Protein AF-X6PFW3-F1 (afdb_monomer_lite)

Organism: Reticulomyxa filosa (NCBI:txid46433)

pLDDT: mean 76.81, std 24.45, range [24.55, 98.56]

Structure (mmCIF, N/CA/C/O backbone):
data_AF-X6PFW3-F1
#
_entry.id   AF-X6PFW3-F1
#
loop_
_atom_site.group_PDB
_atom_site.id
_atom_site.type_symbol
_atom_site.label_atom_id
_atom_site.label_alt_id
_atom_site.label_comp_id
_atom_site.label_asym_id
_atom_site.label_entity_id
_atom_site.label_seq_id
_atom_site.pdbx_PDB_ins_code
_atom_site.Cartn_x
_atom_site.Cartn_y
_atom_site.Cartn_z
_atom_site.occupancy
_atom_site.B_iso_or_equiv
_atom_site.auth_seq_id
_atom_site.auth_comp_id
_atom_site.auth_asym_id
_atom_site.auth_atom_id
_atom_site.pdbx_PDB_model_num
ATOM 1 N N . MET A 1 1 ? -32.181 -23.306 20.965 1.00 29.55 1 MET A N 1
ATOM 2 C CA . MET A 1 1 ? -32.920 -22.046 20.716 1.00 29.55 1 MET A CA 1
ATOM 3 C C . MET A 1 1 ? -31.978 -20.987 20.150 1.00 29.55 1 MET A C 1
ATOM 5 O O . MET A 1 1 ? -31.064 -20.564 20.846 1.00 29.55 1 MET A O 1
ATOM 9 N N . SER A 1 2 ? -32.152 -20.585 18.888 1.00 28.77 2 SER A N 1
ATOM 10 C CA . SER A 1 2 ? -31.464 -19.424 18.304 1.00 28.77 2 SER A CA 1
ATOM 11 C C . SER A 1 2 ? -32.149 -18.141 18.777 1.00 28.77 2 SER A C 1
ATOM 13 O O . SER A 1 2 ? -33.307 -17.916 18.427 1.00 28.77 2 SER A O 1
ATOM 15 N N . ARG A 1 3 ? -31.469 -17.307 19.570 1.00 29.58 3 ARG A N 1
ATOM 16 C CA . ARG A 1 3 ? -31.978 -15.968 19.906 1.00 29.58 3 ARG A CA 1
ATOM 17 C C . ARG A 1 3 ? -31.742 -15.045 18.707 1.00 29.58 3 ARG A C 1
ATOM 19 O O . ARG A 1 3 ? -30.610 -14.899 18.257 1.00 29.58 3 ARG A O 1
ATOM 26 N N . GLN A 1 4 ? -32.814 -14.473 18.163 1.00 32.62 4 GLN A N 1
ATOM 27 C CA . GLN A 1 4 ? -32.741 -13.431 17.137 1.00 32.62 4 GLN A CA 1
ATOM 28 C C . GLN A 1 4 ? -32.434 -12.094 17.810 1.00 32.62 4 GLN A C 1
ATOM 30 O O . GLN A 1 4 ? -33.118 -11.727 18.761 1.00 32.62 4 GLN A O 1
ATOM 35 N N . VAL A 1 5 ? -31.435 -11.371 17.303 1.00 38.03 5 VAL A N 1
ATOM 36 C CA . VAL A 1 5 ? -31.186 -9.969 17.658 1.00 38.03 5 VAL A CA 1
ATOM 37 C C . VAL A 1 5 ? -31.596 -9.129 16.452 1.00 38.03 5 VAL A C 1
ATOM 39 O O . VAL A 1 5 ? -31.137 -9.380 15.334 1.00 38.03 5 VAL A O 1
ATOM 42 N N . ARG A 1 6 ? -32.509 -8.177 16.654 1.00 38.06 6 ARG A N 1
ATOM 43 C CA . ARG A 1 6 ? -32.861 -7.172 15.647 1.00 38.06 6 ARG A CA 1
ATOM 44 C C . ARG A 1 6 ? -32.022 -5.932 15.929 1.00 38.06 6 ARG A C 1
ATOM 46 O O . ARG A 1 6 ? -31.962 -5.488 17.068 1.00 38.06 6 ARG A O 1
ATOM 53 N N . MET A 1 7 ? -31.359 -5.402 14.907 1.00 46.25 7 MET A N 1
ATOM 54 C CA . MET A 1 7 ? -30.606 -4.153 15.023 1.00 46.25 7 MET A CA 1
ATOM 55 C C . MET A 1 7 ? -31.311 -3.085 14.193 1.00 46.25 7 MET A C 1
ATOM 57 O O . MET A 1 7 ? -31.640 -3.312 13.024 1.00 46.25 7 MET A O 1
ATOM 61 N N . LYS A 1 8 ? -31.563 -1.934 14.817 1.00 43.06 8 LYS A N 1
ATOM 62 C CA . LYS A 1 8 ? -31.997 -0.712 14.141 1.00 43.06 8 LYS A CA 1
ATOM 63 C C . LYS A 1 8 ? -30.774 0.192 14.015 1.00 43.06 8 LYS A C 1
ATOM 65 O O . LYS A 1 8 ? -30.041 0.347 14.991 1.00 43.06 8 LYS A O 1
ATOM 70 N N . VAL A 1 9 ? -30.543 0.697 12.809 1.00 49.00 9 VAL A N 1
ATOM 71 C CA . VAL A 1 9 ? -29.327 1.420 12.434 1.00 49.00 9 VAL A CA 1
ATOM 72 C C . VAL A 1 9 ? -29.726 2.614 11.589 1.00 49.00 9 VAL A C 1
ATOM 74 O O . VAL A 1 9 ? -30.493 2.440 10.644 1.00 49.00 9 VAL A O 1
ATOM 77 N N . ASP A 1 10 ? -29.198 3.790 11.909 1.00 43.38 10 ASP A N 1
ATOM 78 C CA . ASP A 1 10 ? -29.426 4.986 11.095 1.00 43.38 10 ASP A CA 1
ATOM 79 C C . ASP A 1 10 ? -28.429 5.052 9.921 1.00 43.38 10 ASP A C 1
ATOM 81 O O . ASP A 1 10 ? -28.809 5.397 8.799 1.00 43.38 10 ASP A O 1
ATOM 85 N N . TYR A 1 11 ? -27.177 4.615 10.139 1.00 47.25 11 TYR A N 1
ATOM 86 C CA . TYR A 1 11 ? -26.127 4.552 9.113 1.00 47.25 11 TYR A CA 1
ATOM 87 C C . TYR A 1 11 ? -25.341 3.228 9.130 1.00 47.25 11 TYR A C 1
ATOM 89 O O . TYR A 1 11 ? -24.725 2.857 10.134 1.00 47.25 11 TYR A O 1
ATOM 97 N N . LEU A 1 12 ? -25.303 2.530 7.987 1.00 49.31 12 LEU A N 1
ATOM 98 C CA . LEU A 1 12 ? -24.430 1.371 7.772 1.00 49.31 12 LEU A CA 1
ATOM 99 C C . LEU A 1 12 ? -23.236 1.775 6.908 1.00 49.31 12 LEU A C 1
ATOM 101 O O . LEU A 1 12 ? -23.408 2.193 5.762 1.00 49.31 12 LEU A O 1
ATOM 105 N N . ILE A 1 13 ? -22.027 1.603 7.441 1.00 53.09 13 ILE A N 1
ATOM 106 C CA . ILE A 1 13 ? -20.789 1.907 6.726 1.00 53.09 13 ILE A CA 1
ATOM 107 C C . ILE A 1 13 ? -20.058 0.603 6.441 1.00 53.09 13 ILE A C 1
ATOM 109 O O . ILE A 1 13 ? -19.432 -0.004 7.316 1.00 53.09 13 ILE A O 1
ATOM 113 N N . VAL A 1 14 ? -20.135 0.185 5.179 1.00 48.81 14 VAL A N 1
ATOM 114 C CA . VAL A 1 14 ? -19.339 -0.921 4.658 1.00 48.81 14 VAL A CA 1
ATOM 115 C C . VAL A 1 14 ? -18.071 -0.333 4.054 1.00 48.81 14 VAL A C 1
ATOM 117 O O . VAL A 1 14 ? -18.107 0.327 3.021 1.00 48.81 14 VAL A O 1
ATOM 120 N N . MET A 1 15 ? -16.938 -0.566 4.707 1.00 44.25 15 MET A N 1
ATOM 121 C CA . MET A 1 15 ? -15.631 -0.211 4.160 1.00 44.25 15 MET A CA 1
ATOM 122 C C . MET A 1 15 ? -15.097 -1.411 3.384 1.00 44.25 15 MET A C 1
ATOM 124 O O . MET A 1 15 ? -14.295 -2.192 3.897 1.00 44.25 15 MET A O 1
ATOM 128 N N . THR A 1 16 ? -15.584 -1.596 2.159 1.00 36.09 16 THR A N 1
ATOM 129 C CA . THR A 1 16 ? -14.986 -2.553 1.226 1.00 36.09 16 THR A CA 1
ATOM 130 C C . THR A 1 16 ? -13.843 -1.886 0.480 1.00 36.09 16 THR A C 1
ATOM 132 O O . THR A 1 16 ? -13.944 -0.733 0.068 1.00 36.09 16 THR A O 1
ATOM 135 N N . GLN A 1 17 ? -12.760 -2.621 0.262 1.00 35.22 17 GLN A N 1
ATOM 136 C CA . GLN A 1 17 ? -11.861 -2.287 -0.829 1.00 35.22 17 GLN A CA 1
ATOM 137 C C . GLN A 1 17 ? -12.405 -2.982 -2.071 1.00 35.22 17 GLN A C 1
ATOM 139 O O . GLN A 1 17 ? -12.418 -4.209 -2.117 1.00 35.22 17 GLN A O 1
ATOM 144 N N . ASP A 1 18 ? -12.910 -2.204 -3.023 1.00 32.31 18 ASP A N 1
ATOM 145 C CA . ASP A 1 18 ? -13.280 -2.726 -4.336 1.00 32.31 18 ASP A CA 1
ATOM 146 C C . ASP A 1 18 ? -12.008 -3.198 -5.066 1.00 32.31 18 ASP A C 1
ATOM 148 O O . ASP A 1 18 ? -10.947 -2.571 -4.960 1.00 32.31 18 ASP A O 1
ATOM 152 N N . SER A 1 19 ? -12.128 -4.300 -5.805 1.00 35.25 19 SER A N 1
ATOM 153 C CA . SER A 1 19 ? -11.145 -4.854 -6.745 1.00 35.25 19 SER A CA 1
ATOM 154 C C . SER A 1 19 ? -10.526 -3.820 -7.693 1.00 35.25 19 SER A C 1
ATOM 156 O O . SER A 1 19 ? -9.415 -4.031 -8.167 1.00 35.25 19 SER A O 1
ATOM 158 N N . ASN A 1 20 ? -11.196 -2.688 -7.923 1.00 34.41 20 ASN A N 1
ATOM 159 C CA . ASN A 1 20 ? -10.761 -1.657 -8.865 1.00 34.41 20 ASN A CA 1
ATOM 160 C C . ASN A 1 20 ? -9.944 -0.505 -8.244 1.00 34.41 20 ASN A C 1
ATOM 162 O O . ASN A 1 20 ? -9.674 0.471 -8.938 1.00 34.41 20 ASN A O 1
ATOM 166 N N . PHE A 1 21 ? -9.549 -0.589 -6.960 1.00 38.91 21 PHE A N 1
ATOM 167 C CA . PHE A 1 21 ? -8.598 0.324 -6.277 1.00 38.91 21 PHE A CA 1
ATOM 168 C C . PHE A 1 21 ? -8.848 1.840 -6.434 1.00 38.91 21 PHE A C 1
ATOM 170 O O . PHE A 1 21 ? -7.968 2.653 -6.154 1.00 38.91 21 PHE A O 1
ATOM 177 N N . SER A 1 22 ? -10.043 2.250 -6.847 1.00 32.31 22 SER A N 1
ATOM 178 C CA . SER A 1 22 ? -10.234 3.565 -7.451 1.00 32.31 22 SER A CA 1
ATOM 179 C C . SER A 1 22 ? -10.755 4.624 -6.487 1.00 32.31 22 SER A C 1
ATOM 181 O O . SER A 1 22 ? -10.590 5.794 -6.778 1.00 32.31 22 SER A O 1
ATOM 183 N N . ASN A 1 23 ? -11.304 4.279 -5.317 1.00 26.73 23 ASN A N 1
ATOM 184 C CA . ASN A 1 23 ? -11.687 5.252 -4.286 1.00 26.73 23 ASN A CA 1
ATOM 185 C C . ASN A 1 23 ? -11.829 4.576 -2.906 1.00 26.73 23 ASN A C 1
ATOM 187 O O . ASN A 1 23 ? -12.423 3.506 -2.802 1.00 26.73 23 ASN A O 1
ATOM 191 N N . PHE A 1 24 ? -11.390 5.229 -1.818 1.00 30.30 24 PHE A N 1
ATOM 192 C CA . PHE A 1 24 ? -11.978 4.978 -0.490 1.00 30.30 24 PHE A CA 1
ATOM 193 C C . PHE A 1 24 ? -13.363 5.636 -0.475 1.00 30.30 24 PHE A C 1
ATOM 195 O O . PHE A 1 24 ? -13.546 6.726 0.064 1.00 30.30 24 PHE A O 1
ATOM 202 N N . LEU A 1 25 ? -14.336 5.012 -1.133 1.00 29.61 25 LEU A N 1
ATOM 203 C CA . LEU A 1 25 ? -15.729 5.424 -1.031 1.00 29.61 25 LEU A CA 1
ATOM 204 C C . LEU A 1 25 ? -16.242 4.981 0.341 1.00 29.61 25 LEU A C 1
ATOM 206 O O . LEU A 1 25 ? -16.537 3.809 0.559 1.00 29.61 25 LEU A O 1
ATOM 210 N N . ILE A 1 26 ? -16.367 5.926 1.275 1.00 33.19 26 ILE A N 1
ATOM 211 C CA . ILE A 1 26 ? -17.287 5.755 2.401 1.00 33.19 26 ILE A CA 1
ATOM 212 C C . ILE A 1 26 ? -18.683 5.850 1.788 1.00 33.19 26 ILE A C 1
ATOM 214 O O . ILE A 1 26 ? -19.244 6.937 1.652 1.00 33.19 26 ILE A O 1
ATOM 218 N N . GLN A 1 27 ? -19.228 4.722 1.342 1.00 32.19 27 GLN A N 1
ATOM 219 C CA . GLN A 1 27 ? -20.600 4.688 0.863 1.00 32.19 27 GLN A CA 1
ATOM 220 C C . GLN A 1 27 ? -21.516 4.750 2.092 1.00 32.19 27 GLN A C 1
ATOM 222 O O . GLN A 1 27 ? -21.795 3.744 2.741 1.00 32.19 27 GLN A O 1
ATOM 227 N N . LEU A 1 28 ? -21.940 5.964 2.454 1.00 31.12 28 LEU A N 1
ATOM 228 C CA . LEU A 1 28 ? -22.996 6.185 3.439 1.00 31.12 28 LEU A CA 1
ATOM 229 C C . LEU A 1 28 ? -24.314 5.737 2.814 1.00 31.12 28 LEU A C 1
ATOM 231 O O . LEU A 1 28 ? -24.988 6.507 2.132 1.00 31.12 28 LEU A O 1
ATOM 235 N N . LYS A 1 29 ? -24.687 4.475 3.022 1.00 34.34 29 LYS A N 1
ATOM 236 C CA . LYS A 1 29 ? -26.039 4.037 2.700 1.00 34.34 29 LYS A CA 1
ATOM 237 C C . LYS A 1 29 ? -26.913 4.360 3.909 1.00 34.34 29 LYS A C 1
ATOM 239 O O . LYS A 1 29 ? -26.861 3.665 4.923 1.00 34.34 29 LYS A O 1
ATOM 244 N N . VAL A 1 30 ? -27.697 5.435 3.807 1.00 32.38 30 VAL A N 1
ATOM 245 C CA . VAL A 1 30 ? -28.824 5.666 4.720 1.00 32.38 30 VAL A CA 1
ATOM 246 C C . VAL A 1 30 ? -29.818 4.556 4.434 1.00 32.38 30 VAL A C 1
ATOM 248 O O . VAL A 1 30 ? -30.436 4.524 3.369 1.00 32.38 30 VAL A O 1
ATOM 251 N N . VAL A 1 31 ? -29.923 3.593 5.341 1.00 38.12 31 VAL A N 1
ATOM 252 C CA . VAL A 1 31 ? -30.899 2.520 5.208 1.00 38.12 31 VAL A CA 1
ATOM 253 C C . VAL A 1 31 ? -31.808 2.578 6.414 1.00 38.12 31 VAL A C 1
ATOM 255 O O . VAL A 1 31 ? -31.513 2.003 7.454 1.00 38.12 31 VAL A O 1
ATOM 258 N N . GLN A 1 32 ? -32.953 3.240 6.257 1.00 31.80 32 GLN A N 1
ATOM 259 C CA . GLN A 1 32 ? -34.079 3.066 7.168 1.00 31.80 32 GLN A CA 1
ATOM 260 C C . GLN A 1 32 ? -34.672 1.661 6.971 1.00 31.80 32 GLN A C 1
ATOM 262 O O . GLN A 1 32 ? -35.748 1.528 6.411 1.00 31.80 32 GLN A O 1
ATOM 267 N N . ASN A 1 33 ? -33.972 0.591 7.361 1.00 35.78 33 ASN A N 1
ATOM 268 C CA . ASN A 1 33 ? -34.546 -0.755 7.427 1.00 35.78 33 ASN A CA 1
ATOM 269 C C . ASN A 1 33 ? -33.932 -1.568 8.571 1.00 35.78 33 ASN A C 1
ATOM 271 O O . ASN A 1 33 ? -32.747 -1.476 8.877 1.00 35.78 33 ASN A O 1
ATOM 275 N N . PHE A 1 34 ? -34.769 -2.393 9.197 1.00 35.62 34 PHE A N 1
ATOM 276 C CA . PHE A 1 34 ? -34.369 -3.336 10.238 1.00 35.62 34 PHE A CA 1
ATOM 277 C C . PHE A 1 34 ? -33.458 -4.420 9.655 1.00 35.62 34 PHE A C 1
ATOM 279 O O . PHE A 1 34 ? -33.858 -5.144 8.742 1.00 35.62 34 PHE A O 1
ATOM 286 N N . TYR A 1 35 ? -32.267 -4.599 10.225 1.00 38.12 35 TYR A N 1
ATOM 287 C CA . TYR A 1 35 ? -31.359 -5.669 9.820 1.00 38.12 35 TYR A CA 1
ATOM 288 C C . TYR A 1 35 ? -31.472 -6.864 10.770 1.00 38.12 35 TYR A C 1
ATOM 290 O O . TYR A 1 35 ? -31.379 -6.742 11.995 1.00 38.12 35 TYR A O 1
ATOM 298 N N . LYS A 1 36 ? -31.686 -8.053 10.193 1.00 31.73 36 LYS A N 1
ATOM 299 C CA . LYS A 1 36 ? -31.817 -9.320 10.922 1.00 31.73 36 LYS A CA 1
ATOM 300 C C . LYS A 1 36 ? -30.476 -10.050 10.917 1.00 31.73 36 LYS A C 1
ATOM 302 O O . LYS A 1 36 ? -30.116 -10.681 9.925 1.00 31.73 36 LYS A O 1
ATOM 307 N N . ILE A 1 37 ? -29.745 -9.982 12.027 1.00 37.91 37 ILE A N 1
ATOM 308 C CA . ILE A 1 37 ? -28.457 -10.666 12.179 1.00 37.91 37 ILE A CA 1
ATOM 309 C C . ILE A 1 37 ? -28.650 -11.878 13.099 1.00 37.91 37 ILE A C 1
ATOM 311 O O . ILE A 1 37 ? -28.931 -11.755 14.289 1.00 37.91 37 ILE A O 1
ATOM 315 N N . ASN A 1 38 ? -28.544 -13.083 12.533 1.00 29.06 38 ASN A N 1
ATOM 316 C CA . ASN A 1 38 ? -28.672 -14.329 13.289 1.00 29.06 38 ASN A CA 1
ATOM 317 C C . ASN A 1 38 ? -27.328 -14.700 13.930 1.00 29.06 38 ASN A C 1
ATOM 319 O O . ASN A 1 38 ? -26.432 -15.186 13.242 1.00 29.06 38 ASN A O 1
ATOM 323 N N . PHE A 1 39 ? -27.210 -14.552 15.249 1.00 33.19 39 PHE A N 1
ATOM 324 C CA . PHE A 1 39 ? -26.081 -15.084 16.013 1.00 33.19 39 PHE A CA 1
ATOM 325 C C . PHE A 1 39 ? -26.463 -16.433 16.642 1.00 33.19 39 PHE A C 1
ATOM 327 O O . PHE A 1 39 ? -27.446 -16.530 17.375 1.00 33.19 39 PHE A O 1
ATOM 334 N N . LYS A 1 40 ? -25.682 -17.496 16.398 1.00 30.03 40 LYS A N 1
ATOM 335 C CA . LYS A 1 40 ? -25.772 -18.724 17.208 1.00 30.03 40 LYS A CA 1
ATOM 336 C C . LYS A 1 40 ? -24.977 -18.520 18.495 1.00 30.03 40 LYS A C 1
ATOM 338 O O . LYS A 1 40 ? -23.790 -18.212 18.463 1.00 30.03 40 LYS A O 1
ATOM 343 N N . THR A 1 41 ? -25.660 -18.632 19.626 1.00 29.75 41 THR A N 1
ATOM 344 C CA . THR A 1 41 ? -25.161 -18.340 20.970 1.00 29.75 41 THR A CA 1
ATOM 345 C C . THR A 1 41 ? -23.978 -19.236 21.338 1.00 29.75 41 THR A C 1
ATOM 347 O O . THR A 1 41 ? -24.092 -20.455 21.341 1.00 29.75 41 THR A O 1
ATOM 350 N N . ALA A 1 42 ? -22.856 -18.618 21.691 1.00 24.55 42 ALA A N 1
ATOM 351 C CA . ALA A 1 42 ? -21.811 -19.224 22.507 1.00 24.55 42 ALA A CA 1
ATOM 352 C C . ALA A 1 42 ? -21.166 -18.078 23.290 1.00 24.55 42 ALA A C 1
ATOM 354 O O . ALA A 1 42 ? -20.616 -17.165 22.670 1.00 24.55 42 ALA A O 1
ATOM 355 N N . MET A 1 43 ? -21.378 -18.104 24.609 1.00 25.81 43 MET A N 1
ATOM 356 C CA . MET A 1 43 ? -20.792 -17.248 25.646 1.00 25.81 43 MET A CA 1
ATOM 357 C C . MET A 1 43 ? -20.839 -15.738 25.361 1.00 25.81 43 MET A C 1
ATOM 359 O O . MET A 1 43 ? -19.827 -15.098 25.110 1.00 25.81 43 MET A O 1
ATOM 363 N N . PHE A 1 44 ? -22.042 -15.167 25.422 1.00 30.67 44 PHE A N 1
ATOM 364 C CA . PHE A 1 44 ? -22.195 -13.811 25.945 1.00 30.67 44 PHE A CA 1
ATOM 365 C C . PHE A 1 44 ? -22.611 -13.984 27.403 1.00 30.67 44 PHE A C 1
ATOM 367 O O . PHE A 1 44 ? -23.686 -14.535 27.647 1.00 30.67 44 PHE A O 1
ATOM 374 N N . ASN A 1 45 ? -21.775 -13.560 28.351 1.00 27.38 45 ASN A N 1
ATOM 375 C CA . ASN A 1 45 ? -22.262 -13.307 29.702 1.00 27.38 45 ASN A CA 1
ATOM 376 C C . ASN A 1 45 ? -23.390 -12.274 29.575 1.00 27.38 45 ASN A C 1
ATOM 378 O O . ASN A 1 45 ? -23.192 -11.206 29.006 1.00 27.38 45 ASN A O 1
ATOM 382 N N . GLU A 1 46 ? -24.588 -12.701 29.968 1.00 29.25 46 GLU A N 1
ATOM 383 C CA . GLU A 1 46 ? -25.845 -11.957 30.080 1.00 29.25 46 GLU A CA 1
ATOM 384 C C . GLU A 1 46 ? -25.965 -10.623 29.317 1.00 29.25 46 GLU A C 1
ATOM 386 O O . GLU A 1 46 ? -26.080 -9.554 29.912 1.00 29.25 46 GLU A O 1
ATOM 391 N N . ILE A 1 47 ? -26.110 -10.673 27.988 1.00 34.28 47 ILE A N 1
ATOM 392 C CA . 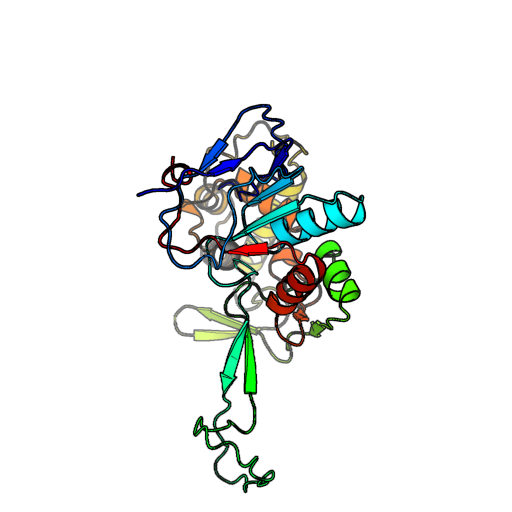ILE A 1 47 ? -26.861 -9.614 27.298 1.00 34.28 47 ILE A CA 1
ATOM 393 C C . ILE A 1 47 ? -28.345 -9.923 27.526 1.00 34.28 47 ILE A C 1
ATOM 395 O O . ILE A 1 47 ? -28.948 -10.739 26.819 1.00 34.28 47 ILE A O 1
ATOM 399 N N . LYS A 1 48 ? -28.925 -9.325 28.575 1.00 30.97 48 LYS A N 1
ATOM 400 C CA . LYS A 1 48 ? -30.383 -9.247 28.743 1.00 30.97 48 LYS A CA 1
ATOM 401 C C . LYS A 1 48 ? -30.961 -8.603 27.481 1.00 30.97 48 LYS A C 1
ATOM 403 O O . LYS A 1 48 ? -30.457 -7.590 27.013 1.00 30.97 48 LYS A O 1
ATOM 408 N N . SER A 1 49 ? -31.991 -9.222 26.915 1.00 34.62 49 SER A N 1
ATOM 409 C CA . SER A 1 49 ? -32.630 -8.830 25.658 1.00 34.62 49 SER A CA 1
ATOM 410 C C . SER A 1 49 ? -33.245 -7.426 25.726 1.00 34.62 49 SER A C 1
ATOM 412 O O . SER A 1 49 ? -34.431 -7.273 26.018 1.00 34.62 49 SER A O 1
ATOM 414 N N . LYS A 1 50 ? -32.447 -6.406 25.425 1.00 35.84 50 LYS A N 1
ATOM 415 C CA . LYS A 1 50 ? -32.929 -5.121 24.925 1.00 35.84 50 LYS A CA 1
ATOM 416 C C . LYS A 1 50 ? -32.346 -4.936 23.531 1.00 35.84 50 LYS A C 1
ATOM 418 O O . LYS A 1 50 ? -31.164 -5.200 23.324 1.00 35.84 50 LYS A O 1
ATOM 423 N N . ASP A 1 51 ? -33.184 -4.552 22.575 1.00 47.84 51 ASP A N 1
ATOM 424 C CA . ASP A 1 51 ? -32.734 -4.161 21.243 1.00 47.84 51 ASP A CA 1
ATOM 425 C C . ASP A 1 51 ? -31.660 -3.071 21.398 1.00 47.84 51 ASP A C 1
ATOM 427 O O . ASP A 1 51 ? -31.934 -1.990 21.919 1.00 47.84 51 ASP A O 1
ATOM 431 N N . HIS A 1 52 ? -30.418 -3.371 21.015 1.00 56.47 52 HIS A N 1
ATOM 432 C CA . HIS A 1 52 ? -29.350 -2.376 21.003 1.00 56.47 52 HIS A CA 1
ATOM 433 C C . HIS A 1 52 ? -29.453 -1.585 19.698 1.00 56.47 52 HIS A C 1
ATOM 435 O O . HIS A 1 52 ? -29.260 -2.130 18.608 1.00 56.47 52 HIS A O 1
ATOM 441 N N . VAL A 1 53 ? -29.804 -0.307 19.822 1.00 63.94 53 VAL A N 1
ATOM 442 C CA . VAL A 1 53 ? -29.855 0.655 18.717 1.00 63.94 53 VAL A CA 1
ATOM 443 C C . VAL A 1 53 ? -28.487 1.322 18.614 1.00 63.94 53 VAL A C 1
ATOM 445 O O . VAL A 1 53 ? -27.967 1.805 19.619 1.00 63.94 53 VAL A O 1
ATOM 448 N N . TYR A 1 54 ? -27.907 1.319 17.416 1.00 74.44 54 TYR A N 1
ATOM 449 C CA . TYR A 1 54 ? -26.646 2.001 17.123 1.00 74.44 54 TYR A CA 1
ATOM 450 C C . TYR A 1 54 ? -26.892 3.076 16.069 1.00 74.44 54 TYR A C 1
ATOM 452 O O . TYR A 1 54 ? -27.590 2.827 15.087 1.00 74.44 54 TYR A O 1
ATOM 460 N N . ASP A 1 55 ? -26.275 4.240 16.246 1.00 78.44 55 ASP A N 1
ATOM 461 C CA . ASP A 1 55 ? -26.335 5.332 15.275 1.00 78.44 55 ASP A CA 1
ATOM 462 C C . ASP A 1 55 ? -25.499 4.947 14.040 1.00 78.44 55 ASP A C 1
ATOM 464 O O . ASP A 1 55 ? -25.907 5.157 12.897 1.00 78.44 55 ASP A O 1
ATOM 468 N N . VAL A 1 56 ? -24.335 4.319 14.274 1.00 80.88 56 VAL A N 1
ATOM 469 C CA . VAL A 1 56 ? -23.380 3.922 13.230 1.00 80.88 56 VAL A CA 1
ATOM 470 C C . VAL A 1 56 ? -22.873 2.500 13.461 1.00 80.88 56 VAL A C 1
ATOM 472 O O . VAL A 1 56 ? -22.311 2.188 14.514 1.00 80.88 56 VAL A O 1
ATOM 475 N N . ILE A 1 57 ? -22.992 1.654 12.434 1.00 82.62 57 ILE A N 1
ATOM 476 C CA . ILE A 1 57 ? -22.306 0.356 12.375 1.00 82.62 57 ILE A CA 1
ATOM 477 C C . ILE A 1 57 ? -21.168 0.421 11.360 1.00 82.62 57 ILE A C 1
ATOM 479 O O . ILE A 1 57 ? -21.389 0.693 10.178 1.00 82.62 57 ILE A O 1
ATOM 483 N N . ILE A 1 58 ? -19.959 0.106 11.822 1.00 83.38 58 ILE A N 1
ATOM 484 C CA . ILE A 1 58 ? -18.747 0.012 11.011 1.00 83.38 58 ILE A CA 1
ATOM 485 C C . ILE A 1 58 ? -18.346 -1.443 10.870 1.00 83.38 58 ILE A C 1
ATOM 487 O O . ILE A 1 58 ? -18.282 -2.201 11.838 1.00 83.38 58 ILE A O 1
ATOM 491 N N . ILE A 1 59 ? -18.022 -1.816 9.643 1.00 85.56 59 ILE A N 1
ATOM 492 C CA . ILE A 1 59 ? -17.666 -3.179 9.293 1.00 85.56 59 ILE A CA 1
ATOM 493 C C . ILE A 1 59 ? -16.167 -3.252 9.047 1.00 85.56 59 ILE A C 1
ATOM 495 O O . ILE A 1 59 ? -15.648 -2.645 8.113 1.00 85.56 59 ILE A O 1
ATOM 499 N N . GLY A 1 60 ? -15.499 -4.075 9.847 1.00 86.38 60 GLY A N 1
ATOM 500 C CA . GLY A 1 60 ? -14.065 -4.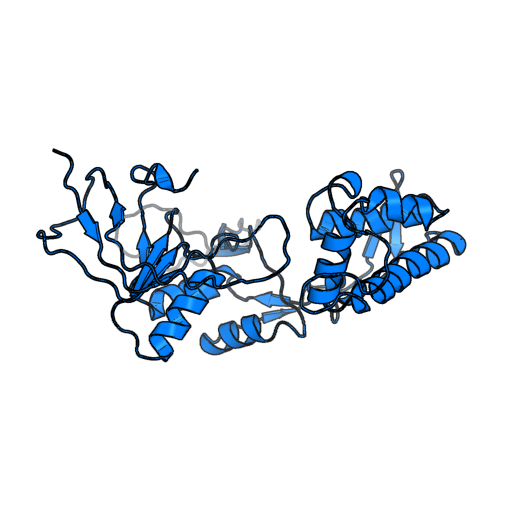290 9.796 1.00 86.38 60 GLY A CA 1
ATOM 501 C C . GLY A 1 60 ? -13.311 -3.301 10.679 1.00 86.38 60 GLY A C 1
ATOM 502 O O . GLY A 1 60 ? -13.468 -2.087 10.597 1.00 86.38 60 GLY A O 1
ATOM 503 N N . SER A 1 61 ? -12.413 -3.839 11.492 1.00 92.31 61 SER A N 1
ATOM 504 C CA . SER A 1 61 ? -11.500 -3.102 12.370 1.00 92.31 61 SER A CA 1
ATOM 505 C C . SER A 1 61 ? -10.081 -3.034 11.792 1.00 92.31 61 SER A C 1
ATOM 507 O O . SER A 1 61 ? -9.077 -3.017 12.506 1.00 92.31 61 SER A O 1
ATOM 509 N N . GLY A 1 62 ? -9.976 -2.996 10.461 1.00 94.38 62 GLY A N 1
ATOM 510 C CA . GLY A 1 62 ? -8.765 -2.517 9.802 1.00 94.38 62 GLY A CA 1
ATOM 511 C C . GLY A 1 62 ? -8.566 -1.019 10.051 1.00 94.38 62 GLY A C 1
ATOM 512 O O . GLY A 1 62 ? -9.467 -0.334 10.534 1.00 94.38 62 GLY A O 1
ATOM 513 N N . ILE A 1 63 ? -7.407 -0.484 9.662 1.00 93.94 63 ILE A N 1
ATOM 514 C CA . ILE A 1 63 ? -7.074 0.930 9.903 1.00 93.94 63 ILE A CA 1
ATOM 515 C C . ILE A 1 63 ? -8.127 1.910 9.367 1.00 93.94 63 ILE A C 1
ATOM 517 O O . ILE A 1 63 ? -8.391 2.930 9.994 1.00 93.94 63 ILE A O 1
ATOM 521 N N . SER A 1 64 ? -8.764 1.576 8.240 1.00 91.50 64 SER A N 1
ATOM 522 C CA . SER A 1 64 ? -9.820 2.383 7.626 1.00 91.50 64 SER A CA 1
ATOM 523 C C . SER A 1 64 ? -11.073 2.448 8.510 1.00 91.50 64 SER A C 1
ATOM 525 O O . SER A 1 64 ? -11.493 3.540 8.888 1.00 91.50 64 SER A O 1
ATOM 527 N N . GLY A 1 65 ? -11.626 1.298 8.915 1.00 90.88 65 GLY A N 1
ATOM 528 C CA . GLY A 1 65 ? -12.816 1.247 9.772 1.00 90.88 65 GLY A CA 1
ATOM 529 C C . GLY A 1 65 ? -12.577 1.850 11.157 1.00 90.88 65 GLY A C 1
ATOM 530 O O . GLY A 1 65 ? -13.400 2.619 11.646 1.00 90.88 65 GLY A O 1
ATOM 531 N N . LEU A 1 66 ? -11.405 1.603 11.750 1.00 94.06 66 LEU A N 1
ATOM 532 C CA . LEU A 1 66 ? -11.006 2.236 13.011 1.00 94.06 66 LEU A CA 1
ATOM 533 C C . LEU A 1 66 ? -10.895 3.760 12.887 1.00 94.06 66 LEU A C 1
ATOM 535 O O . LEU A 1 66 ? -11.384 4.484 13.750 1.00 94.06 66 LEU A O 1
ATOM 539 N N . SER A 1 67 ? -10.303 4.257 11.798 1.00 93.94 67 SER A N 1
ATOM 540 C CA . SER A 1 67 ? -10.200 5.700 11.553 1.00 93.94 67 SER A CA 1
ATOM 541 C C . SER A 1 67 ? -11.575 6.347 11.376 1.00 93.94 67 SER A C 1
ATOM 543 O O . SER A 1 67 ? -11.792 7.446 11.878 1.00 93.94 67 SER A O 1
ATOM 545 N N . ALA A 1 68 ? -12.514 5.673 10.702 1.00 90.56 68 ALA A N 1
ATOM 546 C CA . ALA A 1 68 ? -13.887 6.160 10.589 1.00 90.56 68 ALA A CA 1
ATOM 547 C C . ALA A 1 68 ? -14.599 6.184 11.944 1.00 90.56 68 ALA A C 1
ATOM 549 O O . ALA A 1 68 ? -15.232 7.184 12.272 1.00 90.56 68 ALA A O 1
ATOM 550 N N . GLY A 1 69 ? -14.447 5.133 12.757 1.00 89.88 69 GLY A N 1
ATOM 551 C CA . GLY A 1 69 ? -15.009 5.096 14.108 1.00 89.88 69 GLY A CA 1
ATOM 552 C C . GLY A 1 69 ? -14.512 6.259 14.955 1.00 89.88 69 GLY A C 1
ATOM 553 O O . GLY A 1 69 ? -15.309 6.934 15.603 1.00 89.88 69 GLY A O 1
ATOM 554 N N . LEU A 1 70 ? -13.206 6.537 14.900 1.00 92.44 70 LEU A N 1
ATOM 555 C CA . LEU A 1 70 ? -12.615 7.664 15.619 1.00 92.44 70 LEU A CA 1
ATOM 556 C C . LEU A 1 70 ? -13.137 9.001 15.124 1.00 92.44 70 LEU A C 1
ATOM 558 O O . LEU A 1 70 ? -13.422 9.866 15.939 1.00 92.44 70 LEU A O 1
ATOM 562 N N . TRP A 1 71 ? -13.313 9.162 13.814 1.00 90.81 71 TRP A N 1
ATOM 563 C CA . TRP A 1 71 ? -13.874 10.389 13.264 1.00 90.81 71 TRP A CA 1
ATOM 564 C C . TRP A 1 71 ? -15.303 10.647 13.767 1.00 90.81 71 TRP A C 1
ATOM 566 O O . TRP A 1 71 ? -15.587 11.743 14.238 1.00 90.81 71 TRP A O 1
ATOM 576 N N . PHE A 1 72 ? -16.182 9.637 13.760 1.00 88.12 72 PHE A N 1
ATOM 577 C CA . PHE A 1 72 ? -17.535 9.781 14.317 1.00 88.12 72 PHE A CA 1
ATOM 578 C C . PHE A 1 72 ? -17.522 10.081 15.817 1.00 88.12 72 PHE A C 1
ATOM 580 O O . PHE A 1 72 ? -18.284 10.933 16.276 1.00 88.12 72 PHE A O 1
ATOM 587 N N . LYS A 1 73 ? -16.638 9.415 16.569 1.00 89.38 73 LYS A N 1
ATOM 588 C CA . LYS A 1 73 ? -16.454 9.677 17.998 1.00 89.38 73 LYS A CA 1
ATOM 589 C C . LYS A 1 73 ? -15.987 11.115 18.248 1.00 89.38 73 LYS A C 1
ATOM 591 O O . LYS A 1 73 ? -16.562 11.789 19.098 1.00 89.38 73 LYS A O 1
ATOM 596 N N . ASP A 1 74 ? -15.003 11.594 17.487 1.00 88.56 74 ASP A N 1
ATOM 597 C CA . ASP A 1 74 ? -14.492 12.970 17.549 1.00 88.56 74 ASP A CA 1
ATOM 598 C C . ASP A 1 74 ? -15.591 13.993 17.172 1.00 88.56 74 ASP A C 1
ATOM 600 O O . ASP A 1 74 ? -15.624 15.094 17.716 1.00 88.56 74 ASP A O 1
ATOM 604 N N . CYS A 1 75 ? -16.540 13.622 16.302 1.00 90.19 75 CYS A N 1
ATOM 605 C CA . CYS A 1 75 ? -17.742 14.409 15.989 1.00 90.19 75 CYS A CA 1
ATOM 606 C C . CYS A 1 75 ? -18.861 14.315 17.049 1.00 90.19 75 CYS A C 1
ATOM 608 O O . CYS A 1 75 ? -19.915 14.924 16.873 1.00 90.19 75 CYS A O 1
ATOM 610 N N . GLY A 1 76 ? -18.663 13.568 18.139 1.00 87.56 76 GLY A N 1
ATOM 611 C CA . GLY A 1 76 ? -19.618 13.455 19.245 1.00 87.56 76 GLY A CA 1
ATOM 612 C C . GLY A 1 76 ? -20.705 12.390 19.071 1.00 87.56 76 GLY A C 1
ATOM 613 O O . GLY A 1 76 ? -21.627 12.339 19.888 1.00 87.56 76 GLY A O 1
ATOM 614 N N . VAL A 1 77 ? -20.613 11.525 18.054 1.00 85.00 77 VAL A N 1
ATOM 615 C CA . VAL A 1 77 ? -21.523 10.377 17.904 1.00 85.00 77 VAL A CA 1
ATOM 616 C C . VAL A 1 77 ? -21.222 9.358 19.002 1.00 85.00 77 VAL A C 1
ATOM 618 O O . VAL A 1 77 ? -20.078 8.935 19.173 1.00 85.00 77 VAL A O 1
ATOM 621 N N . LYS A 1 78 ? -22.248 8.970 19.767 1.00 81.75 78 LYS A N 1
ATOM 622 C CA . LYS A 1 78 ? -22.081 8.152 20.978 1.00 81.75 78 LYS A CA 1
ATOM 623 C C . LYS A 1 78 ? -22.334 6.665 20.741 1.00 81.75 78 LYS A C 1
ATOM 625 O O . LYS A 1 78 ? -21.605 5.850 21.301 1.00 81.75 78 LYS A O 1
ATOM 630 N N . ASN A 1 79 ? -23.316 6.295 19.913 1.00 80.88 79 ASN A N 1
ATOM 631 C CA . ASN A 1 79 ? -23.692 4.890 19.730 1.00 80.88 79 ASN A CA 1
ATOM 632 C C . ASN A 1 79 ? -23.051 4.311 18.464 1.00 80.88 79 ASN A C 1
ATOM 634 O O . ASN A 1 79 ? -23.722 4.047 17.465 1.00 80.88 79 ASN A O 1
ATOM 638 N N . ILE A 1 80 ? -21.735 4.116 18.506 1.00 82.94 80 ILE A N 1
ATOM 639 C CA . ILE A 1 80 ? -20.968 3.500 17.417 1.00 82.94 80 ILE A CA 1
ATOM 640 C C . ILE A 1 80 ? -20.676 2.046 17.783 1.00 82.94 80 ILE A C 1
ATOM 642 O O . ILE A 1 80 ? -20.366 1.745 18.933 1.00 82.94 80 ILE A O 1
ATOM 646 N N . VAL A 1 81 ? -20.730 1.144 16.805 1.00 83.88 81 VAL A N 1
ATOM 647 C CA . VAL A 1 81 ? -20.170 -0.207 16.934 1.00 83.88 81 VAL A CA 1
ATOM 648 C C . VAL A 1 81 ? -19.271 -0.539 15.757 1.00 83.88 81 VAL A C 1
ATOM 650 O O . VAL A 1 81 ? -19.631 -0.323 14.601 1.00 83.88 81 VAL A O 1
ATOM 653 N N . VAL A 1 82 ? -18.110 -1.122 16.057 1.00 85.06 82 VAL A N 1
ATOM 654 C CA . VAL A 1 82 ? -17.225 -1.724 15.054 1.00 85.06 82 VAL A CA 1
ATOM 655 C C . VAL A 1 82 ? -17.337 -3.242 15.136 1.00 85.06 82 VAL A C 1
ATOM 657 O O . VAL A 1 82 ? -17.087 -3.826 16.189 1.00 85.06 82 VAL A O 1
ATOM 660 N N . LEU A 1 83 ? -17.688 -3.882 14.023 1.00 84.06 83 LEU A N 1
ATOM 661 C CA . LEU A 1 83 ? -17.795 -5.334 13.897 1.00 84.06 83 LEU A CA 1
ATOM 662 C C . LEU A 1 83 ? -16.553 -5.893 13.201 1.00 84.06 83 LEU A C 1
ATOM 664 O O . LEU A 1 83 ? -16.312 -5.600 12.032 1.00 84.06 83 LEU A O 1
ATOM 668 N N . GLU A 1 84 ? -15.776 -6.722 13.896 1.00 81.81 84 GLU A N 1
ATOM 669 C CA . GLU A 1 84 ? -14.583 -7.376 13.338 1.00 81.81 84 GLU A CA 1
ATOM 670 C C . GLU A 1 84 ? -14.799 -8.878 13.148 1.00 81.81 84 GLU A C 1
ATOM 672 O O . GLU A 1 84 ? -15.332 -9.546 14.031 1.00 81.81 84 GLU A O 1
ATOM 677 N N . ALA A 1 85 ? -14.359 -9.411 12.006 1.00 81.50 85 ALA A N 1
ATOM 678 C CA . ALA A 1 85 ? -14.490 -10.827 11.672 1.00 81.50 85 ALA A CA 1
ATOM 679 C C . ALA A 1 85 ? -13.404 -11.715 12.307 1.00 81.50 85 ALA A C 1
ATOM 681 O O . ALA A 1 85 ? -13.612 -12.922 12.441 1.00 81.50 85 ALA A O 1
ATOM 682 N N . ARG A 1 86 ? -12.241 -11.145 12.636 1.00 83.81 86 ARG A N 1
ATOM 683 C CA . ARG A 1 86 ? -11.120 -11.811 13.312 1.00 83.81 86 ARG A CA 1
ATOM 684 C C . ARG A 1 86 ? -11.154 -11.600 14.829 1.00 83.81 86 ARG A C 1
ATOM 686 O O . ARG A 1 86 ? -11.884 -10.779 15.377 1.00 83.81 86 ARG A O 1
ATOM 693 N N . ASP A 1 87 ? -10.290 -12.326 15.516 1.00 84.38 87 ASP A N 1
ATOM 694 C CA . ASP A 1 87 ? -9.971 -12.156 16.936 1.00 84.38 87 ASP A CA 1
ATOM 695 C C . ASP A 1 87 ? -9.000 -10.987 17.210 1.00 84.38 87 ASP A C 1
ATOM 697 O O . ASP A 1 87 ? -8.658 -10.699 18.360 1.00 84.38 87 ASP A O 1
ATOM 701 N N . ARG A 1 88 ? -8.589 -10.258 16.167 1.00 88.38 88 ARG A N 1
ATOM 702 C CA . ARG A 1 88 ? -7.659 -9.127 16.239 1.00 88.38 88 ARG A CA 1
ATOM 703 C C . ARG A 1 88 ? -8.093 -7.962 15.358 1.00 88.38 88 ARG A C 1
ATOM 705 O O . ARG A 1 88 ? -8.712 -8.150 14.315 1.00 88.38 88 ARG A O 1
ATOM 712 N N . VAL A 1 89 ? -7.670 -6.761 15.743 1.00 91.75 89 VAL A N 1
ATOM 713 C CA . VAL A 1 89 ? -7.784 -5.560 14.902 1.00 91.75 89 VAL A CA 1
ATOM 714 C C . VAL A 1 89 ? -6.607 -5.440 13.935 1.00 91.75 89 VAL A C 1
ATOM 716 O O . VAL A 1 89 ? -5.618 -6.167 14.043 1.00 91.75 89 VAL A O 1
ATOM 719 N N . GLY A 1 90 ? -6.695 -4.508 12.990 1.00 92.12 90 GLY A N 1
ATOM 720 C CA . GLY A 1 90 ? -5.615 -4.159 12.064 1.00 92.12 90 GLY A CA 1
ATOM 721 C C . GLY A 1 90 ? -5.768 -4.740 10.661 1.00 92.12 90 GLY A C 1
ATOM 722 O O . GLY A 1 90 ? -5.210 -4.190 9.713 1.00 92.12 90 GLY A O 1
ATOM 723 N N . GLY A 1 91 ? -6.582 -5.784 10.473 1.00 93.44 91 GLY A N 1
ATOM 724 C CA . GLY A 1 91 ? -6.819 -6.381 9.156 1.00 93.44 91 GLY A CA 1
ATOM 725 C C . GLY A 1 91 ? -5.512 -6.841 8.498 1.00 93.44 91 GLY A C 1
ATOM 726 O O . GLY A 1 91 ? -4.865 -7.767 8.986 1.00 93.44 91 GLY A O 1
ATOM 727 N N . ARG A 1 92 ? -5.109 -6.174 7.4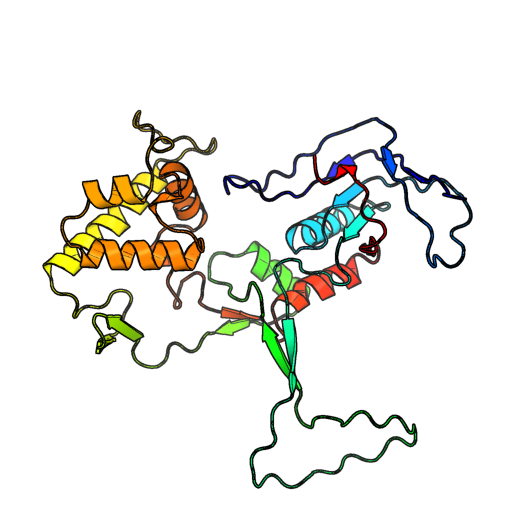09 1.00 95.62 92 ARG A N 1
ATOM 728 C CA . ARG A 1 92 ? -3.838 -6.426 6.695 1.00 95.62 92 ARG A CA 1
ATOM 729 C C . ARG A 1 92 ? -2.598 -5.868 7.396 1.00 95.62 92 ARG A C 1
ATOM 731 O O . ARG A 1 92 ? -1.490 -6.070 6.918 1.00 95.62 92 ARG A O 1
ATOM 738 N N . LEU A 1 93 ? -2.774 -5.175 8.513 1.00 96.62 93 LEU A N 1
ATOM 739 C CA . LEU A 1 93 ? -1.700 -4.825 9.433 1.00 96.62 93 LEU A CA 1
ATOM 740 C C . LEU A 1 93 ? -1.659 -5.905 10.515 1.00 96.62 93 LEU A C 1
ATOM 742 O O . LEU A 1 93 ? -2.659 -6.133 11.205 1.00 96.62 93 LEU A O 1
ATOM 746 N N . CYS A 1 94 ? -0.527 -6.593 10.619 1.00 96.06 94 CYS A N 1
ATOM 747 C CA . CYS A 1 94 ? -0.297 -7.666 11.580 1.00 96.06 94 CYS A CA 1
ATOM 748 C C . CYS A 1 94 ? 1.127 -7.529 12.103 1.00 96.06 94 CYS A C 1
ATOM 750 O O . CYS A 1 94 ? 2.064 -7.558 11.309 1.00 96.06 94 CYS A O 1
ATOM 752 N N . THR A 1 95 ? 1.273 -7.349 13.409 1.00 96.25 95 THR A N 1
ATOM 753 C CA . THR A 1 95 ? 2.560 -7.267 14.087 1.00 96.25 95 THR A CA 1
ATOM 754 C C . THR A 1 95 ? 2.656 -8.466 15.018 1.00 96.25 95 THR A C 1
ATOM 756 O O . THR A 1 95 ? 1.926 -8.556 16.003 1.00 96.25 95 THR A O 1
ATOM 759 N N . GLU A 1 96 ? 3.558 -9.383 14.695 1.00 93.56 96 GLU A N 1
ATOM 760 C CA . GLU A 1 96 ? 3.832 -10.573 15.489 1.00 93.56 96 GLU A CA 1
ATOM 761 C C . GLU A 1 96 ? 4.959 -10.293 16.475 1.00 93.56 96 GLU A C 1
ATOM 763 O O . GLU A 1 96 ? 5.937 -9.615 16.148 1.00 93.56 96 GLU A O 1
ATOM 768 N N . LYS A 1 97 ? 4.840 -10.847 17.680 1.00 89.88 97 LYS A N 1
ATOM 769 C CA . LYS A 1 97 ? 5.951 -10.900 18.628 1.00 89.88 97 LYS A CA 1
ATOM 770 C C . LYS A 1 97 ? 6.804 -12.121 18.324 1.00 89.88 97 LYS A C 1
ATOM 772 O O . LYS A 1 97 ? 6.274 -13.219 18.177 1.00 89.88 97 LYS A O 1
ATOM 777 N N . VAL A 1 98 ? 8.116 -11.941 18.277 1.00 87.62 98 VAL A N 1
ATOM 778 C CA . VAL A 1 98 ? 9.066 -13.030 18.037 1.00 87.62 98 VAL A CA 1
ATOM 779 C C . VAL A 1 98 ? 10.126 -13.045 19.128 1.00 87.62 98 VAL A C 1
ATOM 781 O O . VAL A 1 98 ? 10.626 -12.000 19.549 1.00 87.62 98 VAL A O 1
ATOM 784 N N . ALA A 1 99 ? 10.447 -14.241 19.611 1.00 82.06 99 ALA A N 1
ATOM 785 C CA . ALA A 1 99 ? 11.537 -14.440 20.551 1.00 82.06 99 ALA A CA 1
ATOM 786 C C . ALA A 1 99 ? 12.875 -14.348 19.809 1.00 82.06 99 ALA A C 1
ATOM 788 O O . ALA A 1 99 ? 13.015 -14.883 18.709 1.00 82.06 99 ALA A O 1
ATOM 789 N N . LEU A 1 100 ? 13.860 -13.687 20.411 1.00 70.75 100 LEU A N 1
ATOM 790 C CA . LEU A 1 100 ? 15.236 -13.759 19.937 1.00 70.75 100 LEU A CA 1
ATOM 791 C C . LEU A 1 100 ? 15.922 -14.986 20.542 1.00 70.75 100 LEU A C 1
ATOM 793 O O . LEU A 1 100 ? 15.861 -15.209 21.754 1.00 70.75 100 LEU A O 1
ATOM 797 N N . GLU A 1 101 ? 16.588 -15.775 19.698 1.00 63.09 101 GLU A N 1
ATOM 798 C CA . GLU A 1 101 ? 17.496 -16.817 20.173 1.00 63.09 101 GLU A CA 1
ATOM 799 C C . GLU A 1 101 ? 18.653 -16.179 20.953 1.00 63.09 101 GLU A C 1
ATOM 801 O O . GLU A 1 101 ? 19.202 -15.147 20.552 1.00 63.09 101 GLU A O 1
ATOM 806 N N . LYS A 1 102 ? 19.043 -16.802 22.071 1.00 58.38 102 LYS A N 1
ATOM 807 C CA . LYS A 1 102 ? 20.242 -16.397 22.813 1.00 58.38 102 LYS A CA 1
ATOM 808 C C . LYS A 1 102 ? 21.466 -16.583 21.916 1.00 58.38 102 LYS A C 1
ATOM 810 O O . LYS A 1 102 ? 21.663 -17.665 21.360 1.00 58.38 102 LYS A O 1
ATOM 815 N N . LYS A 1 103 ? 22.342 -15.580 21.826 1.00 55.62 103 LYS A N 1
ATOM 816 C CA . LYS A 1 103 ? 23.680 -15.807 21.263 1.00 55.62 103 LYS A CA 1
ATOM 817 C C . LYS A 1 103 ? 24.451 -16.746 22.195 1.00 55.62 103 LYS A C 1
ATOM 819 O O . LYS A 1 103 ? 24.431 -16.569 23.412 1.00 55.62 103 LYS A O 1
ATOM 824 N N . LYS A 1 104 ? 25.153 -17.743 21.637 1.00 46.34 104 LYS A N 1
ATOM 825 C CA . LYS A 1 104 ? 26.107 -18.570 22.400 1.00 46.34 104 LYS A CA 1
ATOM 826 C C . LYS A 1 104 ? 27.109 -17.643 23.106 1.00 46.34 104 LYS A C 1
ATOM 828 O O . LYS A 1 104 ? 27.876 -16.972 22.422 1.00 46.34 104 LYS A O 1
ATOM 833 N N . GLY A 1 105 ? 27.096 -17.623 24.441 1.00 55.62 105 GLY A N 1
ATOM 834 C CA . GLY A 1 105 ? 28.053 -16.874 25.269 1.00 55.62 105 GLY A CA 1
ATOM 835 C C . GLY A 1 105 ? 27.499 -15.681 26.061 1.00 55.62 105 GLY A C 1
ATOM 836 O O . GLY A 1 105 ? 28.273 -15.050 26.770 1.00 55.62 105 GLY A O 1
ATOM 837 N N . GLU A 1 106 ? 26.201 -15.362 25.988 1.00 56.59 106 GLU A N 1
ATOM 838 C CA . GLU A 1 106 ? 25.581 -14.384 26.903 1.00 56.59 106 GLU A CA 1
ATOM 839 C C . GLU A 1 106 ? 25.142 -15.077 28.207 1.00 56.59 106 GLU A C 1
ATOM 841 O O . GLU A 1 106 ? 24.257 -15.935 28.192 1.00 56.59 106 GLU A O 1
ATOM 846 N N . GLU A 1 107 ? 25.780 -14.735 29.334 1.00 51.44 107 GLU A N 1
ATOM 847 C CA . GLU A 1 107 ? 25.400 -15.231 30.664 1.00 51.44 107 GLU A CA 1
ATOM 848 C C . GLU A 1 107 ? 24.079 -14.617 31.153 1.00 51.44 107 GLU A C 1
ATOM 850 O O . GLU A 1 107 ? 23.788 -13.435 30.952 1.00 51.44 107 GLU A O 1
ATOM 855 N N . ASP A 1 108 ? 23.280 -15.438 31.837 1.00 48.66 108 ASP A N 1
ATOM 856 C CA . ASP A 1 108 ? 21.974 -15.066 32.369 1.00 48.66 108 ASP A CA 1
ATOM 857 C C . ASP A 1 108 ? 22.092 -13.989 33.460 1.00 48.66 108 ASP A C 1
ATOM 859 O O . ASP A 1 108 ? 22.483 -14.268 34.596 1.00 48.66 108 ASP A O 1
ATOM 863 N N . LYS A 1 109 ? 21.611 -12.771 33.186 1.00 44.88 109 LYS A N 1
ATOM 864 C CA . LYS A 1 109 ? 21.091 -11.927 34.270 1.00 44.88 109 LYS A CA 1
ATOM 865 C C . LYS A 1 109 ? 19.783 -12.554 34.752 1.00 44.88 109 LYS A C 1
ATOM 867 O O . LYS A 1 109 ? 18.725 -12.310 34.180 1.00 44.88 109 LYS A O 1
ATOM 872 N N . LYS A 1 110 ? 19.855 -13.391 35.791 1.00 41.16 110 LYS A N 1
ATOM 873 C CA . LYS A 1 110 ? 18.671 -13.878 36.514 1.00 41.16 110 LYS A CA 1
ATOM 874 C C . LYS A 1 110 ? 17.937 -12.685 37.132 1.00 41.16 110 LYS A C 1
ATOM 876 O O . LYS A 1 110 ? 18.357 -12.166 38.165 1.00 41.16 110 LYS A O 1
ATOM 881 N N . GLU A 1 111 ? 16.839 -12.252 36.522 1.00 48.50 111 GLU A N 1
ATOM 882 C CA . GLU A 1 111 ? 15.836 -11.475 37.250 1.00 48.50 111 GLU A CA 1
ATOM 883 C C . GLU A 1 111 ? 15.101 -12.391 38.235 1.00 48.50 111 GLU A C 1
ATOM 885 O O . GLU A 1 111 ? 14.874 -13.571 37.964 1.00 48.50 111 GLU A O 1
ATOM 890 N N . ARG A 1 112 ? 14.793 -11.837 39.413 1.00 41.22 112 ARG A N 1
ATOM 891 C CA . ARG A 1 112 ? 14.174 -12.533 40.545 1.00 41.22 112 ARG A CA 1
ATOM 892 C C . ARG A 1 112 ? 12.897 -13.259 40.115 1.00 41.22 112 ARG A C 1
ATOM 894 O O . ARG A 1 112 ? 12.047 -12.688 39.441 1.00 41.22 112 ARG A O 1
ATOM 901 N N . GLU A 1 113 ? 12.777 -14.509 40.550 1.00 42.88 113 GLU A N 1
ATOM 902 C CA . GLU A 1 113 ? 11.572 -15.320 40.405 1.00 42.88 113 GLU A CA 1
ATOM 903 C C . GLU A 1 113 ? 10.386 -14.653 41.114 1.00 42.88 113 GLU A C 1
ATOM 905 O O . GLU A 1 113 ? 10.365 -14.523 42.342 1.00 42.88 113 GLU A O 1
ATOM 910 N N . ASP A 1 114 ? 9.361 -14.290 40.347 1.00 41.75 114 ASP A N 1
ATOM 911 C CA . ASP A 1 114 ? 8.032 -14.059 40.897 1.00 41.75 114 ASP A CA 1
ATOM 912 C C . ASP A 1 114 ? 7.444 -15.426 41.279 1.00 41.75 114 ASP A C 1
ATOM 914 O O . ASP A 1 114 ? 7.314 -16.318 40.438 1.00 41.75 114 ASP A O 1
ATOM 918 N N . LYS A 1 115 ? 7.080 -15.603 42.556 1.00 42.03 115 LYS A N 1
ATOM 919 C CA . LYS A 1 115 ? 6.613 -16.862 43.183 1.00 42.03 115 LYS A CA 1
ATOM 920 C C . LYS A 1 115 ? 5.246 -17.384 42.683 1.00 42.03 115 LYS A C 1
ATOM 922 O O . LYS A 1 115 ? 4.487 -17.961 43.455 1.00 42.03 115 LYS A O 1
ATOM 927 N N . SER A 1 116 ? 4.897 -17.191 41.412 1.00 43.38 116 SER A N 1
ATOM 928 C CA . SER A 1 116 ? 3.586 -17.540 40.842 1.00 43.38 116 SER A CA 1
ATOM 929 C C . SER A 1 116 ? 3.636 -18.624 39.757 1.00 43.38 116 SER A C 1
ATOM 931 O O . SER A 1 116 ? 2.865 -18.576 38.806 1.00 43.38 116 SER A O 1
ATOM 933 N N . GLY A 1 117 ? 4.533 -19.611 39.895 1.00 38.72 117 GLY A N 1
ATOM 934 C CA . GLY A 1 117 ? 4.355 -21.000 39.423 1.00 38.72 117 GLY A CA 1
ATOM 935 C C . GLY A 1 117 ? 3.922 -21.271 37.972 1.00 38.72 117 GLY A C 1
ATOM 936 O O . GLY A 1 117 ? 3.550 -22.400 37.663 1.00 38.72 117 GLY A O 1
ATOM 937 N N . SER A 1 118 ? 3.955 -20.297 37.065 1.00 37.62 118 SER A N 1
ATOM 938 C CA . SER A 1 118 ? 3.552 -20.471 35.671 1.00 37.62 118 SER A CA 1
ATOM 939 C C . SER A 1 118 ? 4.797 -20.602 34.805 1.00 37.62 118 SER A C 1
ATOM 941 O O . SER A 1 118 ? 5.421 -19.631 34.387 1.00 37.62 118 SER A O 1
ATOM 943 N N . ASN A 1 119 ? 5.178 -21.852 34.551 1.00 38.19 119 ASN A N 1
ATOM 944 C CA . ASN A 1 119 ? 6.328 -22.204 33.730 1.00 38.19 119 ASN A CA 1
ATOM 945 C C . ASN A 1 119 ? 6.003 -21.982 32.238 1.00 38.19 119 ASN A C 1
ATOM 947 O O . ASN A 1 119 ? 5.724 -22.916 31.491 1.00 38.19 119 ASN A O 1
ATOM 951 N N . LYS A 1 120 ? 5.985 -20.720 31.800 1.00 41.00 120 LYS A N 1
ATOM 952 C CA . LYS A 1 120 ? 6.204 -20.347 30.398 1.00 41.00 120 LYS A CA 1
ATOM 953 C C . LYS A 1 120 ? 7.607 -19.768 30.338 1.00 41.00 120 LYS A C 1
ATOM 955 O O . LYS A 1 120 ? 7.851 -18.741 30.961 1.00 41.00 120 LYS A O 1
ATOM 960 N N . GLY A 1 121 ? 8.522 -20.438 29.636 1.00 41.06 121 GLY A N 1
ATOM 961 C CA . GLY A 1 121 ? 9.894 -19.959 29.456 1.00 41.06 121 GLY A CA 1
ATOM 962 C C . GLY A 1 121 ? 9.893 -18.480 29.064 1.00 41.06 121 GLY A C 1
ATOM 963 O O . GLY A 1 121 ? 9.366 -18.111 28.015 1.00 41.06 121 GLY A O 1
ATOM 964 N N . LYS A 1 122 ? 10.406 -17.630 29.956 1.00 36.81 122 LYS A N 1
ATOM 965 C CA . LYS A 1 122 ? 10.443 -16.177 29.787 1.00 36.81 122 LYS A CA 1
ATOM 966 C C . LYS A 1 122 ? 11.644 -15.866 28.889 1.00 36.81 122 LYS A C 1
ATOM 968 O O . LYS A 1 122 ? 12.789 -15.954 29.326 1.00 36.81 122 LYS A O 1
ATOM 973 N N . TRP A 1 123 ? 11.389 -15.614 27.605 1.00 42.00 123 TRP A N 1
ATOM 974 C CA . TRP A 1 123 ? 12.422 -15.256 26.630 1.00 42.00 123 TRP A CA 1
ATOM 975 C C . TRP A 1 123 ? 13.042 -13.906 27.005 1.00 42.00 123 TRP A C 1
ATOM 977 O O . TRP A 1 123 ? 12.325 -12.954 27.299 1.00 42.00 123 TRP A O 1
ATOM 987 N N . ILE A 1 124 ? 14.375 -13.832 27.013 1.00 50.41 124 ILE A N 1
ATOM 988 C CA . ILE A 1 124 ? 15.127 -12.714 27.612 1.00 50.41 124 ILE A CA 1
ATOM 989 C C . ILE A 1 124 ? 15.089 -11.451 26.728 1.00 50.41 124 ILE A C 1
ATOM 991 O O . ILE A 1 124 ? 15.311 -10.362 27.234 1.00 50.41 124 ILE A O 1
ATOM 995 N N . ASN A 1 125 ? 14.717 -11.559 25.445 1.00 57.81 125 ASN A N 1
ATOM 996 C CA . ASN A 1 125 ? 14.444 -10.412 24.572 1.00 57.81 125 ASN A CA 1
ATOM 997 C C . ASN A 1 125 ? 13.322 -10.753 23.565 1.00 57.81 125 ASN A C 1
ATOM 999 O O . ASN A 1 125 ? 13.559 -11.439 22.568 1.00 57.81 125 ASN A O 1
ATOM 1003 N N . GLU A 1 126 ? 12.093 -10.289 23.812 1.00 67.88 126 GLU A N 1
ATOM 1004 C CA . GLU A 1 126 ? 11.030 -10.271 22.793 1.00 67.88 126 GLU A CA 1
ATOM 1005 C C . GLU A 1 126 ? 11.276 -9.105 21.819 1.00 67.88 126 GLU A C 1
ATOM 1007 O O . GLU A 1 126 ? 11.545 -7.980 22.240 1.00 67.88 126 GLU A O 1
ATOM 1012 N N . THR A 1 127 ? 11.149 -9.348 20.515 1.00 87.25 127 THR A N 1
ATOM 1013 C CA . THR A 1 127 ? 11.062 -8.294 19.491 1.00 87.25 127 THR A CA 1
ATOM 1014 C C . THR A 1 127 ? 9.774 -8.454 18.680 1.00 87.25 127 THR A C 1
ATOM 1016 O O . THR A 1 127 ? 8.921 -9.280 19.007 1.00 87.25 127 THR A O 1
ATOM 1019 N N . TYR A 1 128 ? 9.586 -7.640 17.644 1.00 91.75 128 TYR A N 1
ATOM 1020 C CA . TYR A 1 128 ? 8.401 -7.669 16.794 1.00 91.75 128 TYR A CA 1
ATOM 1021 C C . TYR A 1 128 ? 8.757 -7.698 15.308 1.00 91.75 128 TYR A C 1
ATOM 1023 O O . TYR A 1 128 ? 9.794 -7.186 14.880 1.00 91.75 128 TYR A O 1
ATOM 1031 N N . VAL A 1 129 ? 7.851 -8.256 14.510 1.00 95.25 129 VAL A N 1
ATOM 1032 C CA . VAL A 1 129 ? 7.908 -8.239 13.049 1.00 95.25 129 VAL A CA 1
ATOM 1033 C C . VAL A 1 129 ? 6.534 -7.891 12.487 1.00 95.25 129 VAL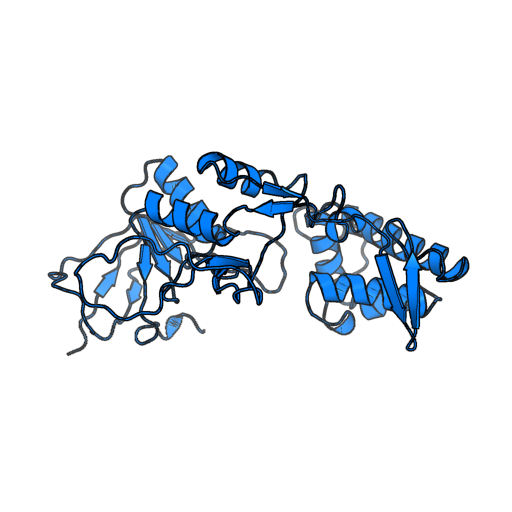 A C 1
ATOM 1035 O O . VAL A 1 129 ? 5.516 -8.424 12.917 1.00 95.25 129 VAL A O 1
ATOM 1038 N N . ASP A 1 130 ? 6.490 -6.979 11.518 1.00 97.19 130 ASP A N 1
ATOM 1039 C CA . ASP A 1 130 ? 5.270 -6.750 10.746 1.00 97.19 130 ASP A CA 1
ATOM 1040 C C . ASP A 1 130 ? 5.141 -7.863 9.697 1.00 97.19 130 ASP A C 1
ATOM 1042 O O . ASP A 1 130 ? 5.934 -7.922 8.760 1.00 97.19 130 ASP A O 1
ATOM 1046 N N . ALA A 1 131 ? 4.143 -8.731 9.862 1.00 95.75 131 ALA A N 1
ATOM 1047 C CA . ALA A 1 131 ? 3.767 -9.789 8.919 1.00 95.75 131 ALA A CA 1
ATOM 1048 C C . ALA A 1 131 ? 2.742 -9.310 7.867 1.00 95.75 131 ALA A C 1
ATOM 1050 O O . ALA A 1 131 ? 2.213 -10.100 7.089 1.00 95.75 131 ALA A O 1
ATOM 1051 N N . GLY A 1 132 ? 2.423 -8.013 7.867 1.00 96.00 132 GLY A N 1
ATOM 1052 C CA . GLY A 1 132 ? 1.514 -7.368 6.923 1.00 96.00 132 GLY A CA 1
ATOM 1053 C C . GLY A 1 132 ? 2.067 -6.032 6.427 1.00 96.00 132 GLY A C 1
ATOM 1054 O O . GLY A 1 132 ? 3.276 -5.858 6.301 1.00 96.00 132 GLY A O 1
ATOM 1055 N N . GLY A 1 133 ? 1.186 -5.064 6.165 1.00 96.12 133 GLY A N 1
ATOM 1056 C CA . GLY A 1 133 ? 1.608 -3.713 5.783 1.00 96.12 133 GLY A CA 1
ATOM 1057 C C . GLY A 1 133 ? 2.498 -3.075 6.855 1.00 96.12 133 GLY A C 1
ATOM 1058 O O . GLY A 1 133 ? 2.131 -3.064 8.030 1.00 96.12 133 GLY A O 1
ATOM 1059 N N . ALA A 1 134 ? 3.659 -2.562 6.442 1.00 97.19 134 ALA A N 1
ATOM 1060 C CA . ALA A 1 134 ? 4.709 -2.119 7.363 1.00 97.19 134 ALA A CA 1
ATOM 1061 C C . ALA A 1 134 ? 5.259 -0.717 7.060 1.00 97.19 134 ALA A C 1
ATOM 1063 O O . ALA A 1 134 ? 5.661 0.015 7.965 1.00 97.19 134 ALA A O 1
ATOM 1064 N N . TYR A 1 135 ? 5.324 -0.367 5.777 1.00 98.00 135 TYR A N 1
ATOM 1065 C CA . TYR A 1 135 ? 6.054 0.802 5.315 1.00 98.00 135 TYR A CA 1
ATOM 1066 C C . TYR A 1 135 ? 5.195 2.067 5.305 1.00 98.00 135 TYR A C 1
ATOM 1068 O O . TYR A 1 135 ? 3.989 2.020 5.059 1.00 98.00 135 TYR A O 1
ATOM 1076 N N . VAL A 1 136 ? 5.845 3.200 5.555 1.00 98.06 136 VAL A N 1
ATOM 1077 C CA . VAL A 1 136 ? 5.285 4.544 5.430 1.00 98.06 136 VAL A CA 1
ATOM 1078 C C . VAL A 1 136 ? 6.340 5.474 4.836 1.00 98.06 136 VAL A C 1
ATOM 1080 O O . VAL A 1 136 ? 7.523 5.382 5.168 1.00 98.06 136 VAL A O 1
ATOM 1083 N N . GLY A 1 137 ? 5.908 6.393 3.980 1.00 97.56 137 GLY A N 1
ATOM 1084 C CA . GLY A 1 137 ? 6.784 7.344 3.298 1.00 97.56 137 GLY A CA 1
ATOM 1085 C C . GLY A 1 137 ? 6.397 8.806 3.515 1.00 97.56 137 GLY A C 1
ATOM 1086 O O . GLY A 1 137 ? 5.379 9.103 4.157 1.00 97.56 137 GLY A O 1
ATOM 1087 N N . PRO A 1 138 ? 7.172 9.746 2.947 1.00 94.38 138 PRO A N 1
ATOM 1088 C CA . PRO A 1 138 ? 6.739 11.129 2.793 1.00 94.38 138 PRO A CA 1
ATOM 1089 C C . PRO A 1 138 ? 5.382 11.212 2.078 1.00 94.38 138 PRO A C 1
ATOM 1091 O O . PRO A 1 138 ? 4.977 10.286 1.385 1.00 94.38 138 PRO A O 1
ATOM 1094 N N . THR A 1 139 ? 4.670 12.325 2.273 1.00 95.19 139 THR A N 1
ATOM 1095 C CA . THR A 1 139 ? 3.327 12.620 1.717 1.00 95.19 139 THR A CA 1
ATOM 1096 C C . THR A 1 139 ? 2.166 11.737 2.210 1.00 95.19 139 THR A C 1
ATOM 1098 O O . THR A 1 139 ? 1.008 12.145 2.098 1.00 95.19 139 THR A O 1
ATOM 1101 N N . GLN A 1 140 ? 2.429 10.623 2.905 1.00 96.44 140 GLN A N 1
ATOM 1102 C CA . GLN A 1 140 ? 1.416 9.788 3.577 1.00 96.44 140 GLN A CA 1
ATOM 1103 C C . GLN A 1 140 ? 0.929 10.405 4.911 1.00 96.44 140 GLN A C 1
ATOM 1105 O O . GLN A 1 140 ? 0.923 9.789 5.980 1.00 96.44 140 GLN A O 1
ATOM 1110 N N . THR A 1 141 ? 0.510 11.671 4.856 1.00 96.88 141 THR A N 1
ATOM 1111 C CA . THR A 1 141 ? 0.277 12.548 6.018 1.00 96.88 141 THR A CA 1
ATOM 1112 C C . THR A 1 141 ? -0.815 12.060 6.964 1.00 96.88 141 THR A C 1
ATOM 1114 O O . THR A 1 141 ? -0.702 12.251 8.173 1.00 96.88 141 THR A O 1
ATOM 1117 N N . ARG A 1 142 ? -1.865 11.405 6.452 1.00 95.19 142 ARG A N 1
ATOM 1118 C CA . ARG A 1 142 ? -2.982 10.909 7.276 1.00 95.19 142 ARG A CA 1
ATOM 1119 C C . ARG A 1 142 ? -2.524 9.827 8.253 1.00 95.19 142 ARG A C 1
ATOM 1121 O O . ARG A 1 142 ? -2.834 9.918 9.440 1.00 95.19 142 ARG A O 1
ATOM 1128 N N . LEU A 1 143 ? -1.752 8.852 7.770 1.00 94.81 143 LEU A N 1
ATOM 1129 C CA . LEU A 1 143 ? -1.210 7.775 8.599 1.00 94.81 143 LEU A CA 1
ATOM 1130 C C . LEU A 1 143 ? -0.174 8.313 9.595 1.00 94.81 143 LEU A C 1
ATOM 1132 O O . LEU A 1 143 ? -0.239 8.000 10.781 1.00 94.81 143 LEU A O 1
ATOM 1136 N N . LEU A 1 144 ? 0.722 9.193 9.136 1.00 97.31 144 LEU A N 1
ATOM 1137 C CA . LEU A 1 144 ? 1.719 9.844 9.993 1.00 97.31 144 LEU A CA 1
ATOM 1138 C C . LEU A 1 144 ? 1.075 10.697 11.098 1.00 97.31 144 LEU A C 1
ATOM 1140 O O . LEU A 1 144 ? 1.543 10.694 12.236 1.00 97.31 144 LEU A O 1
ATOM 1144 N N . ARG A 1 145 ? -0.032 11.389 10.801 1.00 97.06 145 ARG A N 1
ATOM 1145 C CA . ARG A 1 145 ? -0.815 12.134 11.797 1.00 97.06 145 ARG A CA 1
ATOM 1146 C C . ARG A 1 145 ? -1.429 11.206 12.844 1.00 97.06 145 ARG A C 1
ATOM 1148 O O . ARG A 1 145 ? -1.397 11.543 14.023 1.00 97.06 145 ARG A O 1
ATOM 1155 N N . MET A 1 146 ? -1.950 10.045 12.439 1.00 95.88 146 MET A N 1
ATOM 1156 C CA . MET A 1 146 ? -2.471 9.053 13.388 1.00 95.88 146 MET A CA 1
ATOM 1157 C C . MET A 1 146 ? -1.368 8.473 14.274 1.00 95.88 146 MET A C 1
ATOM 1159 O O . MET A 1 146 ? -1.553 8.372 15.481 1.00 95.88 146 MET A O 1
ATOM 1163 N N . ALA A 1 147 ? -0.195 8.168 13.717 1.00 96.75 147 ALA A N 1
ATOM 1164 C CA . ALA A 1 147 ? 0.949 7.743 14.519 1.00 96.75 147 ALA A CA 1
ATOM 1165 C C . ALA A 1 147 ? 1.363 8.823 15.534 1.00 96.75 147 ALA A C 1
ATOM 1167 O O . ALA A 1 147 ? 1.592 8.517 16.703 1.00 96.75 147 ALA A O 1
ATOM 1168 N N . LYS A 1 148 ? 1.359 10.101 15.124 1.00 97.31 148 LYS A N 1
ATOM 1169 C CA . LYS A 1 148 ? 1.618 11.238 16.019 1.00 97.31 148 LYS A CA 1
ATOM 1170 C C . LYS A 1 148 ? 0.583 11.351 17.147 1.00 97.31 148 LYS A C 1
ATOM 1172 O O . LYS A 1 148 ? 0.997 11.606 18.274 1.00 97.31 148 LYS A O 1
ATOM 1177 N N . ARG A 1 149 ? -0.717 11.129 16.880 1.00 96.50 149 ARG A N 1
ATOM 1178 C CA . ARG A 1 149 ? -1.795 11.134 17.905 1.00 96.50 149 ARG A CA 1
ATOM 1179 C C . ARG A 1 149 ? -1.467 10.198 19.071 1.00 96.50 149 ARG A C 1
ATOM 1181 O O . ARG A 1 149 ? -1.726 10.551 20.213 1.00 96.50 149 ARG A O 1
ATOM 1188 N N . TYR A 1 150 ? -0.842 9.057 18.786 1.00 97.06 150 TYR A N 1
ATOM 1189 C CA . TYR A 1 150 ? -0.501 8.036 19.781 1.00 97.06 150 TYR A CA 1
ATOM 1190 C C . TYR A 1 150 ? 0.983 7.989 20.157 1.00 97.06 150 TYR A C 1
ATOM 1192 O O . TYR A 1 150 ? 1.438 7.011 20.743 1.00 97.06 150 TYR A O 1
ATOM 1200 N N . ASN A 1 151 ? 1.756 9.021 19.804 1.00 97.62 151 ASN A N 1
ATOM 1201 C CA . ASN A 1 151 ? 3.197 9.087 20.061 1.00 97.62 151 ASN A CA 1
ATOM 1202 C C . ASN A 1 151 ? 3.988 7.867 19.522 1.00 97.62 151 ASN A C 1
ATOM 1204 O O . ASN A 1 151 ? 5.008 7.461 20.083 1.00 97.62 151 ASN A O 1
ATOM 1208 N N . ILE A 1 152 ? 3.532 7.280 18.412 1.00 97.12 152 ILE A N 1
ATOM 1209 C CA . ILE A 1 152 ? 4.209 6.170 17.738 1.00 97.12 152 ILE A CA 1
ATOM 1210 C C . ILE A 1 152 ? 5.259 6.756 16.796 1.00 97.12 152 ILE A C 1
ATOM 1212 O O . ILE A 1 152 ? 4.952 7.425 15.806 1.00 97.12 152 ILE A O 1
ATOM 1216 N N . LYS A 1 153 ? 6.527 6.505 17.119 1.00 97.44 153 LYS A N 1
ATOM 1217 C CA . LYS A 1 153 ? 7.673 6.981 16.341 1.00 97.44 153 LYS A CA 1
ATOM 1218 C C . LYS A 1 153 ? 7.900 6.114 15.104 1.00 97.44 153 LYS A C 1
ATOM 1220 O O . LYS A 1 153 ? 7.522 4.945 15.062 1.00 97.44 153 LYS A O 1
ATOM 1225 N N . THR A 1 154 ? 8.576 6.686 14.113 1.00 98.06 154 THR A N 1
ATOM 1226 C CA . THR A 1 154 ? 9.061 5.959 12.936 1.00 98.06 154 THR A CA 1
ATOM 1227 C C . THR A 1 154 ? 10.580 5.853 12.949 1.00 98.06 154 THR A C 1
ATOM 1229 O O . THR A 1 154 ? 11.262 6.671 13.567 1.00 98.06 154 THR A O 1
ATOM 1232 N N . TYR A 1 155 ? 11.114 4.871 12.232 1.00 96.88 155 TYR A N 1
ATOM 1233 C CA . TYR A 1 155 ? 12.539 4.739 11.949 1.00 96.88 155 TYR A CA 1
ATOM 1234 C C . TYR A 1 155 ? 12.753 4.559 10.446 1.00 96.88 155 TYR A C 1
ATOM 1236 O O . TYR A 1 155 ? 11.878 4.033 9.757 1.00 96.88 155 TYR A O 1
ATOM 1244 N N . LYS A 1 156 ? 13.893 5.032 9.934 1.00 97.38 156 LYS A N 1
ATOM 1245 C CA . LYS A 1 156 ? 14.251 4.863 8.521 1.00 97.38 156 LYS A CA 1
ATOM 1246 C C . LYS A 1 156 ? 14.666 3.425 8.241 1.00 97.38 156 LYS A C 1
ATOM 1248 O O . LYS A 1 156 ? 15.384 2.823 9.041 1.00 97.38 156 LYS A O 1
ATOM 1253 N N . ILE A 1 157 ? 14.239 2.904 7.098 1.00 96.75 157 ILE A N 1
ATOM 1254 C CA . ILE A 1 157 ? 14.772 1.655 6.563 1.00 96.75 157 ILE A CA 1
ATOM 1255 C C . ILE A 1 157 ? 16.263 1.833 6.275 1.00 96.75 157 ILE A C 1
ATOM 1257 O O . ILE A 1 157 ? 16.708 2.897 5.851 1.00 96.75 157 ILE A O 1
ATOM 1261 N N . ASN A 1 158 ? 17.049 0.794 6.555 1.00 93.19 158 ASN A N 1
ATOM 1262 C CA . ASN A 1 158 ? 18.472 0.817 6.263 1.00 93.19 158 ASN A CA 1
ATOM 1263 C C . ASN A 1 158 ? 18.696 0.640 4.757 1.00 93.19 158 ASN A C 1
ATOM 1265 O O . ASN A 1 158 ? 18.534 -0.462 4.243 1.00 93.19 158 ASN A O 1
ATOM 1269 N N . THR A 1 159 ? 19.104 1.714 4.088 1.00 90.56 159 THR A N 1
ATOM 1270 C CA . THR A 1 159 ? 19.490 1.732 2.668 1.00 90.56 159 THR A CA 1
ATOM 1271 C C . THR A 1 159 ? 21.005 1.818 2.472 1.00 90.56 159 THR A C 1
ATOM 1273 O O . THR A 1 159 ? 21.474 2.045 1.362 1.00 90.56 159 THR A O 1
ATOM 1276 N N . LYS A 1 160 ? 21.808 1.648 3.536 1.00 90.81 160 LYS A N 1
ATOM 1277 C CA . LYS A 1 160 ? 23.272 1.684 3.418 1.00 90.81 160 LYS A CA 1
ATOM 1278 C C . LYS A 1 160 ? 23.780 0.513 2.577 1.00 90.81 160 LYS A C 1
ATOM 1280 O O . LYS A 1 160 ? 23.449 -0.638 2.851 1.00 90.81 160 LYS A O 1
ATOM 1285 N N . GLY A 1 161 ? 24.683 0.822 1.653 1.00 90.56 161 GLY A N 1
ATOM 1286 C CA . GLY A 1 161 ? 25.287 -0.142 0.742 1.00 90.56 161 GLY A CA 1
ATOM 1287 C C . GLY A 1 161 ? 24.675 -0.058 -0.651 1.00 90.56 161 GLY A C 1
ATOM 1288 O O . GLY A 1 161 ? 24.001 0.910 -0.992 1.00 90.56 161 GLY A O 1
ATOM 1289 N N . ASN A 1 162 ? 24.947 -1.076 -1.457 1.00 91.44 162 ASN A N 1
ATOM 1290 C CA . ASN A 1 162 ? 24.482 -1.135 -2.834 1.00 91.44 162 ASN A CA 1
ATOM 1291 C C . ASN A 1 162 ? 23.241 -2.022 -2.937 1.00 91.44 162 ASN A C 1
ATOM 1293 O O . ASN A 1 162 ? 23.169 -3.077 -2.301 1.00 91.44 162 ASN A O 1
ATOM 1297 N N . SER A 1 163 ? 22.317 -1.637 -3.810 1.00 90.88 163 SER A N 1
ATOM 1298 C CA . SER A 1 163 ? 21.227 -2.503 -4.244 1.00 90.88 163 SER A CA 1
ATOM 1299 C C . SER A 1 163 ? 21.764 -3.644 -5.111 1.00 90.88 163 SER A C 1
ATOM 1301 O O . SER A 1 163 ? 22.838 -3.550 -5.718 1.00 90.88 163 SER A O 1
ATOM 1303 N N . LEU A 1 164 ? 21.010 -4.741 -5.169 1.00 91.56 164 LEU A N 1
ATOM 1304 C CA . LEU A 1 164 ? 21.337 -5.909 -5.981 1.00 91.56 164 LEU A CA 1
ATOM 1305 C C . LEU A 1 164 ? 20.247 -6.142 -7.019 1.00 91.56 164 LEU A C 1
ATOM 1307 O O . LEU A 1 164 ? 19.084 -6.348 -6.682 1.00 91.56 164 LEU A O 1
ATOM 1311 N N . TYR A 1 165 ? 20.644 -6.161 -8.286 1.00 89.00 165 TYR A N 1
ATOM 1312 C CA . TYR A 1 165 ? 19.811 -6.612 -9.386 1.00 89.00 165 TYR A CA 1
ATOM 1313 C C . TYR A 1 165 ? 20.215 -8.037 -9.756 1.00 89.00 165 TYR A C 1
ATOM 1315 O O . TYR A 1 165 ? 21.299 -8.268 -10.293 1.00 89.00 165 TYR A O 1
ATOM 1323 N N . TYR A 1 166 ? 19.363 -9.005 -9.420 1.00 88.44 166 TYR A N 1
ATOM 1324 C CA . TYR A 1 166 ? 19.598 -10.412 -9.727 1.00 88.44 166 TYR A CA 1
ATOM 1325 C C . TYR A 1 166 ? 18.919 -10.800 -11.036 1.00 88.44 166 TYR A C 1
ATOM 1327 O O . TYR A 1 166 ? 17.700 -10.680 -11.174 1.00 88.44 166 TYR A O 1
ATOM 1335 N N . ARG A 1 167 ? 19.703 -11.287 -11.997 1.00 83.94 167 ARG A N 1
ATOM 1336 C CA . ARG A 1 167 ? 19.204 -11.707 -13.305 1.00 83.94 167 ARG A CA 1
ATOM 1337 C C . ARG A 1 167 ? 20.089 -12.788 -13.912 1.00 83.94 167 ARG A C 1
ATOM 1339 O O . ARG A 1 167 ? 21.308 -12.739 -13.792 1.00 83.94 167 ARG A O 1
ATOM 1346 N N . ASN A 1 168 ? 19.472 -13.752 -14.600 1.00 85.19 168 ASN A N 1
ATOM 1347 C CA . ASN A 1 168 ? 20.163 -14.826 -15.325 1.00 85.19 168 ASN A CA 1
ATOM 1348 C C . ASN A 1 168 ? 21.212 -15.553 -14.459 1.00 85.19 168 ASN A C 1
ATOM 1350 O O . ASN A 1 168 ? 22.333 -15.804 -14.898 1.00 85.19 168 ASN A O 1
ATOM 1354 N N . GLY A 1 169 ? 20.870 -15.833 -13.198 1.00 89.75 169 GLY A N 1
ATOM 1355 C CA . GLY A 1 169 ? 21.769 -16.517 -12.268 1.00 89.75 169 GLY A CA 1
ATOM 1356 C C . GLY A 1 169 ? 22.849 -15.638 -11.627 1.00 89.75 169 GLY A C 1
ATOM 1357 O O . GLY A 1 169 ? 23.618 -16.147 -10.817 1.00 89.75 169 GLY A O 1
ATOM 1358 N N . LYS A 1 170 ? 22.934 -14.342 -11.962 1.00 89.94 170 LYS A N 1
ATOM 1359 C CA . LYS A 1 170 ? 24.005 -13.441 -11.512 1.00 89.94 170 LYS A CA 1
ATOM 1360 C C . LYS A 1 170 ? 23.456 -12.238 -10.747 1.00 89.94 170 LYS A C 1
ATOM 1362 O O . LYS A 1 170 ? 22.453 -11.643 -11.133 1.00 89.94 170 LYS A O 1
ATOM 1367 N N . SER A 1 171 ? 24.149 -11.869 -9.672 1.00 92.38 171 SER A N 1
ATOM 1368 C CA . SER A 1 171 ? 23.880 -10.651 -8.904 1.00 92.38 171 SER A CA 1
ATOM 1369 C C . SER A 1 171 ? 24.726 -9.503 -9.429 1.00 92.38 171 SER A C 1
ATOM 1371 O O . SER A 1 171 ? 25.946 -9.620 -9.538 1.00 92.38 171 SER A O 1
ATOM 1373 N N . HIS A 1 172 ? 24.081 -8.375 -9.691 1.00 88.38 172 HIS A N 1
ATOM 1374 C CA . HIS A 1 172 ? 24.738 -7.153 -10.110 1.00 88.38 172 HIS A CA 1
ATOM 1375 C C . HIS A 1 172 ? 24.519 -6.057 -9.078 1.00 88.38 172 HIS A C 1
ATOM 1377 O O . HIS A 1 172 ? 23.386 -5.711 -8.753 1.00 88.38 172 HIS A O 1
ATOM 1383 N N . SER A 1 173 ? 25.615 -5.522 -8.553 1.00 92.62 173 SER A N 1
ATOM 1384 C CA . SER A 1 173 ? 25.577 -4.435 -7.582 1.00 92.62 173 SER A CA 1
ATOM 1385 C C . SER A 1 173 ? 25.383 -3.093 -8.284 1.00 92.62 173 SER A C 1
ATOM 1387 O O . SER A 1 173 ? 26.036 -2.841 -9.296 1.00 92.62 173 SER A O 1
ATOM 1389 N N . TYR A 1 174 ? 24.502 -2.244 -7.756 1.00 89.75 174 TYR A N 1
ATOM 1390 C CA . TYR A 1 174 ? 24.269 -0.901 -8.278 1.00 89.75 174 TYR A CA 1
ATOM 1391 C C . TYR A 1 174 ? 23.893 0.088 -7.168 1.00 89.75 174 TYR A C 1
ATOM 1393 O O . TYR A 1 174 ? 23.507 -0.295 -6.063 1.00 89.75 174 TYR A O 1
ATOM 1401 N N . THR A 1 175 ? 24.007 1.375 -7.478 1.00 88.06 175 THR A N 1
ATOM 1402 C CA . THR A 1 175 ? 23.569 2.490 -6.635 1.00 88.06 175 THR A CA 1
ATOM 1403 C C . THR A 1 175 ? 22.483 3.282 -7.357 1.00 88.06 175 THR A C 1
ATOM 1405 O O . THR A 1 175 ? 22.364 3.221 -8.583 1.00 88.06 175 THR A O 1
ATOM 1408 N N . GLY A 1 176 ? 21.684 4.027 -6.594 1.00 84.81 176 GLY A N 1
ATOM 1409 C CA . GLY A 1 176 ? 20.537 4.761 -7.122 1.00 84.81 176 GLY A CA 1
ATOM 1410 C C . GLY A 1 176 ? 19.328 3.863 -7.395 1.00 84.81 176 GLY A C 1
ATOM 1411 O O . GLY A 1 176 ? 19.239 2.739 -6.905 1.00 84.81 176 GLY A O 1
ATOM 1412 N N . THR A 1 177 ? 18.389 4.394 -8.172 1.00 80.50 177 THR A N 1
ATOM 1413 C CA . THR A 1 177 ? 17.053 3.815 -8.376 1.00 80.50 177 THR A CA 1
ATOM 1414 C C . THR A 1 177 ? 17.051 2.654 -9.372 1.00 80.50 177 THR A C 1
ATOM 1416 O O . THR A 1 177 ? 16.465 1.603 -9.119 1.00 80.50 177 THR A O 1
ATOM 1419 N N . ILE A 1 178 ? 17.734 2.810 -10.510 1.00 83.38 178 ILE A N 1
ATOM 1420 C CA . ILE A 1 178 ? 17.681 1.853 -11.626 1.00 83.38 178 ILE A CA 1
ATOM 1421 C C . ILE A 1 178 ? 19.051 1.176 -11.802 1.00 83.38 178 ILE A C 1
ATOM 1423 O O . ILE A 1 178 ? 20.070 1.868 -11.735 1.00 83.38 178 ILE A O 1
ATOM 1427 N N . PRO A 1 179 ? 19.113 -0.146 -12.070 1.00 84.75 179 PRO A N 1
ATOM 1428 C CA . PRO A 1 179 ? 20.374 -0.855 -12.294 1.00 84.75 179 PRO A CA 1
ATOM 1429 C C . PRO A 1 179 ? 21.135 -0.340 -13.531 1.00 84.75 179 PRO A C 1
ATOM 1431 O O . PRO A 1 179 ? 20.883 -0.777 -14.654 1.00 84.75 179 PRO A O 1
ATOM 1434 N N . TYR A 1 180 ? 22.099 0.570 -13.340 1.00 79.81 180 TYR A N 1
ATOM 1435 C CA . TYR A 1 180 ? 22.850 1.221 -14.433 1.00 79.81 180 TYR A CA 1
ATOM 1436 C C . TYR A 1 180 ? 23.634 0.241 -15.322 1.00 7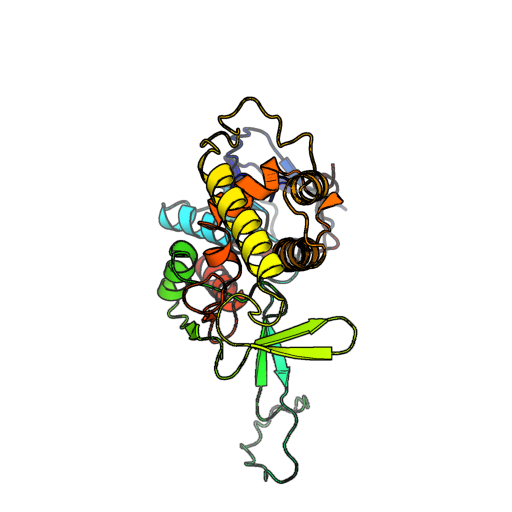9.81 180 TYR A C 1
ATOM 1438 O O . TYR A 1 180 ? 23.977 0.537 -16.464 1.00 79.81 180 TYR A O 1
ATOM 1446 N N . ASN A 1 181 ? 23.916 -0.957 -14.818 1.00 80.00 181 ASN A N 1
ATOM 1447 C CA . ASN A 1 181 ? 24.651 -1.993 -15.528 1.00 80.00 181 ASN A CA 1
ATOM 1448 C C . ASN A 1 181 ? 23.761 -2.847 -16.461 1.00 80.00 181 ASN A C 1
ATOM 1450 O O . ASN A 1 181 ? 24.231 -3.853 -16.990 1.00 80.00 181 ASN A O 1
ATOM 1454 N N . ALA A 1 182 ? 22.491 -2.473 -16.660 1.00 82.69 182 ALA A N 1
ATOM 1455 C CA . ALA A 1 182 ? 21.555 -3.151 -17.563 1.00 82.69 182 ALA A CA 1
ATOM 1456 C C . ALA A 1 182 ? 21.722 -2.784 -19.055 1.00 82.69 182 ALA A C 1
ATOM 1458 O O . ALA A 1 182 ? 21.026 -3.340 -19.905 1.00 82.69 182 ALA A O 1
ATOM 1459 N N . GLY A 1 183 ? 22.650 -1.873 -19.374 1.00 88.00 183 GLY A N 1
ATOM 1460 C CA . GLY A 1 183 ? 22.935 -1.400 -20.732 1.00 88.00 183 GLY A CA 1
ATOM 1461 C C . GLY A 1 183 ? 22.132 -0.153 -21.112 1.00 88.00 183 GLY A C 1
ATOM 1462 O O . GLY A 1 183 ? 20.976 0.001 -20.724 1.00 88.00 183 GLY A O 1
ATOM 1463 N N . ILE A 1 184 ? 22.744 0.748 -21.890 1.00 91.06 184 ILE A N 1
ATOM 1464 C CA . ILE A 1 184 ? 22.190 2.087 -22.159 1.00 91.06 184 ILE A CA 1
ATOM 1465 C C . ILE A 1 184 ? 20.809 2.054 -22.828 1.00 91.06 184 ILE A C 1
ATOM 1467 O O . ILE A 1 184 ? 19.929 2.814 -22.438 1.00 91.06 184 ILE A O 1
ATOM 1471 N N . PHE A 1 185 ? 20.575 1.136 -23.769 1.00 92.50 185 PHE A N 1
ATOM 1472 C CA . PHE A 1 185 ? 19.274 1.005 -24.431 1.00 92.50 185 PHE A CA 1
ATOM 1473 C C . PHE A 1 185 ? 18.180 0.550 -23.464 1.00 92.50 185 PHE A C 1
ATOM 1475 O O . PHE A 1 185 ? 17.086 1.102 -23.480 1.00 92.50 185 PHE A O 1
ATOM 1482 N N . THR A 1 186 ? 18.489 -0.390 -22.569 1.00 93.62 186 THR A N 1
ATOM 1483 C CA . THR A 1 186 ? 17.562 -0.810 -21.511 1.00 93.62 186 THR A CA 1
ATOM 1484 C C . THR A 1 186 ? 17.252 0.337 -20.560 1.00 93.62 186 THR A C 1
ATOM 1486 O O . THR A 1 186 ? 16.096 0.502 -20.189 1.00 93.62 186 THR A O 1
ATOM 1489 N N . LEU A 1 187 ? 18.253 1.147 -20.192 1.00 93.25 187 LEU A N 1
ATOM 1490 C CA . LEU A 1 187 ? 18.061 2.310 -19.320 1.00 93.25 187 LEU A CA 1
ATOM 1491 C C . LEU A 1 187 ? 17.178 3.386 -19.959 1.00 93.25 187 LEU A C 1
ATOM 1493 O O . LEU A 1 187 ? 16.306 3.938 -19.290 1.00 93.25 187 LEU A O 1
ATOM 1497 N N . LEU A 1 188 ? 17.381 3.674 -21.245 1.00 95.31 188 LEU A N 1
ATOM 1498 C CA . LEU A 1 188 ? 16.537 4.613 -21.981 1.00 95.31 188 LEU A CA 1
ATOM 1499 C C . LEU A 1 188 ? 15.100 4.097 -22.095 1.00 95.31 188 LEU A C 1
ATOM 1501 O O . LEU A 1 188 ? 14.163 4.865 -21.888 1.00 95.31 188 LEU A O 1
ATOM 1505 N N . ASP A 1 189 ? 14.932 2.803 -22.361 1.00 96.88 189 ASP A N 1
ATOM 1506 C CA . ASP A 1 189 ? 13.621 2.186 -22.550 1.00 96.88 189 ASP A CA 1
ATOM 1507 C C . ASP A 1 189 ? 12.829 2.081 -21.234 1.00 96.88 189 ASP A C 1
ATOM 1509 O O . ASP A 1 189 ? 11.660 2.457 -21.177 1.00 96.88 189 ASP A O 1
ATOM 1513 N N . ILE A 1 190 ? 13.464 1.690 -20.119 1.00 95.75 190 ILE A N 1
ATOM 1514 C CA . ILE A 1 190 ? 12.786 1.720 -18.811 1.00 95.75 190 ILE A CA 1
ATOM 1515 C C . ILE A 1 190 ? 12.454 3.154 -18.390 1.00 95.75 190 ILE A C 1
ATOM 1517 O O . ILE A 1 190 ? 11.361 3.403 -17.889 1.00 95.75 190 ILE A O 1
ATOM 1521 N N . ASN A 1 191 ? 13.340 4.122 -18.645 1.00 95.31 191 ASN A N 1
ATOM 1522 C CA . ASN A 1 191 ? 13.042 5.530 -18.399 1.00 95.31 191 ASN A CA 1
ATOM 1523 C C . ASN A 1 191 ? 11.849 6.009 -19.248 1.00 95.31 191 ASN A C 1
ATOM 1525 O O . ASN A 1 191 ? 10.998 6.744 -18.747 1.00 95.31 191 ASN A O 1
ATOM 1529 N N . HIS A 1 192 ? 11.755 5.574 -20.507 1.00 97.06 192 HIS A N 1
ATOM 1530 C CA . HIS A 1 192 ? 10.602 5.847 -21.362 1.00 97.06 192 HIS A CA 1
ATOM 1531 C C . HIS A 1 192 ? 9.313 5.246 -20.785 1.00 97.06 192 HIS A C 1
ATOM 1533 O O . HIS A 1 192 ? 8.332 5.975 -20.632 1.00 97.06 192 HIS A O 1
ATOM 1539 N N . LEU A 1 193 ? 9.317 3.968 -20.391 1.00 97.81 193 LEU A N 1
ATOM 1540 C CA . LEU A 1 193 ? 8.155 3.313 -19.782 1.00 97.81 193 LEU A CA 1
ATOM 1541 C C . LEU A 1 193 ? 7.685 4.034 -18.511 1.00 97.81 193 LEU A C 1
ATOM 1543 O O . LEU A 1 193 ? 6.493 4.317 -18.372 1.00 97.81 193 LEU A O 1
ATOM 1547 N N . LEU A 1 194 ? 8.602 4.357 -17.593 1.00 97.00 194 LEU A N 1
ATOM 1548 C CA . LEU A 1 194 ? 8.277 5.027 -16.330 1.00 97.00 194 LEU A CA 1
ATOM 1549 C C . LEU A 1 194 ? 7.674 6.418 -16.570 1.00 97.00 194 LEU A C 1
ATOM 1551 O O . LEU A 1 194 ? 6.573 6.698 -16.097 1.00 97.00 194 LEU A O 1
ATOM 1555 N N . ASN A 1 195 ? 8.343 7.258 -17.365 1.00 97.44 195 ASN A N 1
ATOM 1556 C CA . ASN A 1 195 ? 7.878 8.623 -17.624 1.00 97.44 195 ASN A CA 1
ATOM 1557 C C . ASN A 1 195 ? 6.574 8.655 -18.431 1.00 97.44 195 ASN A C 1
ATOM 1559 O O . ASN A 1 195 ? 5.713 9.496 -18.176 1.00 97.44 195 ASN A O 1
ATOM 1563 N N . THR A 1 196 ? 6.395 7.735 -19.383 1.00 97.88 196 THR A N 1
ATOM 1564 C CA . THR A 1 196 ? 5.149 7.647 -20.158 1.00 97.88 196 THR A CA 1
ATOM 1565 C C . THR A 1 196 ? 3.994 7.182 -19.275 1.00 97.88 196 THR A C 1
ATOM 1567 O O . THR A 1 196 ? 2.900 7.737 -19.368 1.00 97.88 196 THR A O 1
ATOM 1570 N N . THR A 1 197 ? 4.238 6.240 -18.356 1.00 97.88 197 THR A N 1
ATOM 1571 C CA . THR A 1 197 ? 3.241 5.827 -17.354 1.00 97.88 197 THR A CA 1
ATOM 1572 C C . THR A 1 197 ? 2.806 7.014 -16.498 1.00 97.88 197 THR A C 1
ATOM 1574 O O . THR A 1 197 ? 1.610 7.263 -16.374 1.00 97.88 197 THR A O 1
ATOM 1577 N N . ASP A 1 198 ? 3.751 7.794 -15.965 1.00 97.94 198 ASP A N 1
ATOM 1578 C CA . ASP A 1 198 ? 3.440 8.973 -15.146 1.00 97.94 198 ASP A CA 1
ATOM 1579 C C . ASP A 1 198 ? 2.685 10.049 -15.945 1.00 97.94 198 ASP A C 1
ATOM 1581 O O . ASP A 1 198 ? 1.707 10.627 -15.462 1.00 97.94 198 ASP A O 1
ATOM 1585 N N . ALA A 1 199 ? 3.083 10.295 -17.197 1.00 97.06 199 ALA A N 1
ATOM 1586 C CA . ALA A 1 199 ? 2.405 11.244 -18.077 1.00 97.06 199 ALA A CA 1
ATOM 1587 C C . ALA A 1 199 ? 0.949 10.839 -18.365 1.00 97.06 199 ALA A C 1
ATOM 1589 O O . ALA A 1 199 ? 0.054 11.688 -18.335 1.00 97.06 199 ALA A O 1
ATOM 1590 N N . LEU A 1 200 ? 0.698 9.550 -18.610 1.00 96.31 200 LEU A N 1
ATOM 1591 C CA . LEU A 1 200 ? -0.650 9.007 -18.793 1.00 96.31 200 LEU A CA 1
ATOM 1592 C C . LEU A 1 200 ? -1.454 9.043 -17.486 1.00 96.31 200 LEU A C 1
ATOM 1594 O O . LEU A 1 200 ? -2.608 9.469 -17.477 1.00 96.31 200 LEU A O 1
ATOM 1598 N N . ALA A 1 201 ? -0.839 8.689 -16.358 1.00 95.62 201 ALA A N 1
ATOM 1599 C CA . ALA A 1 201 ? -1.490 8.702 -15.051 1.00 95.62 201 ALA A CA 1
ATOM 1600 C C . ALA A 1 201 ? -1.988 10.112 -14.702 1.00 95.62 201 ALA A C 1
ATOM 1602 O O . ALA A 1 201 ? -3.124 10.288 -14.262 1.00 95.62 201 ALA A O 1
ATOM 1603 N N . ASN A 1 202 ? -1.197 11.144 -15.008 1.00 95.00 202 ASN A N 1
ATOM 1604 C CA . ASN A 1 202 ? -1.570 12.545 -14.796 1.00 95.00 202 ASN A CA 1
ATOM 1605 C C . ASN A 1 202 ? -2.802 12.998 -15.601 1.00 95.00 202 ASN A C 1
ATOM 1607 O O . ASN A 1 202 ? -3.464 13.968 -15.218 1.00 95.00 202 ASN A O 1
ATOM 1611 N N . LYS A 1 203 ? -3.159 12.289 -16.678 1.00 94.00 203 LYS A N 1
ATOM 1612 C CA . LYS A 1 203 ? -4.349 12.568 -17.494 1.00 94.00 203 LYS A CA 1
ATOM 1613 C C . LYS A 1 203 ? -5.628 11.902 -16.979 1.00 94.00 203 LYS A C 1
ATOM 1615 O O . LYS A 1 203 ? -6.690 12.155 -17.550 1.00 94.00 203 LYS A O 1
ATOM 1620 N N . ILE A 1 204 ? -5.577 11.103 -15.914 1.00 89.44 204 ILE A N 1
ATOM 1621 C CA . ILE A 1 204 ? -6.785 10.581 -15.260 1.00 89.44 204 ILE A CA 1
ATOM 1622 C C . ILE A 1 204 ? -7.522 11.717 -14.550 1.00 89.44 204 ILE A C 1
ATOM 1624 O O . ILE A 1 204 ? -6.908 12.515 -13.845 1.00 89.44 204 ILE A O 1
ATOM 1628 N N . ASN A 1 205 ? -8.835 11.822 -14.731 1.00 84.25 205 ASN A N 1
ATOM 1629 C CA . ASN A 1 205 ? -9.672 12.787 -14.016 1.00 84.25 205 ASN A CA 1
ATOM 1630 C C . ASN A 1 205 ? -10.202 12.221 -12.686 1.00 84.25 205 ASN A C 1
ATOM 1632 O O . ASN A 1 205 ? -10.010 11.050 -12.373 1.00 84.25 205 ASN A O 1
ATOM 1636 N N . ASP A 1 206 ? -10.903 13.048 -11.913 1.00 76.31 206 ASP A N 1
ATOM 1637 C CA . ASP A 1 206 ? -11.419 12.663 -10.589 1.00 76.31 206 ASP A CA 1
ATOM 1638 C C . ASP A 1 206 ? -12.496 11.564 -10.650 1.00 76.31 206 ASP A C 1
ATOM 1640 O O . ASP A 1 206 ? -12.716 10.848 -9.678 1.00 76.31 206 ASP A O 1
ATOM 1644 N N . ASN A 1 207 ? -13.119 11.375 -11.817 1.00 77.31 207 ASN A N 1
ATOM 1645 C CA . ASN A 1 207 ? -14.066 10.290 -12.081 1.00 77.31 207 ASN A CA 1
ATOM 1646 C C . ASN A 1 207 ? -13.374 9.006 -12.565 1.00 77.31 207 ASN A C 1
ATOM 1648 O O . ASN A 1 207 ? -14.040 8.125 -13.108 1.00 77.31 207 ASN A O 1
ATOM 1652 N N . MET A 1 208 ? -12.049 8.913 -12.414 1.00 73.81 208 MET A N 1
ATOM 1653 C CA . MET A 1 208 ? -11.233 7.759 -12.801 1.00 73.81 208 MET A CA 1
ATOM 1654 C C . MET A 1 208 ? -11.345 7.394 -14.282 1.00 73.81 208 MET A C 1
ATOM 1656 O O . MET A 1 208 ? -11.184 6.244 -14.675 1.00 73.81 208 MET A O 1
ATOM 1660 N N . LYS A 1 209 ? -11.589 8.400 -15.127 1.00 79.50 209 LYS A N 1
ATOM 1661 C CA . LYS A 1 209 ? -11.560 8.265 -16.583 1.00 79.50 209 LYS A CA 1
ATOM 1662 C C . LYS A 1 209 ? -10.312 8.927 -17.133 1.00 79.50 209 LYS A C 1
ATOM 1664 O O . LYS A 1 209 ? -9.918 10.011 -16.694 1.00 79.50 209 LYS A O 1
ATOM 1669 N N . HIS A 1 210 ? -9.711 8.293 -18.128 1.00 84.19 210 HIS A N 1
ATOM 1670 C CA . HIS A 1 210 ? -8.632 8.909 -18.879 1.00 84.19 210 HIS A CA 1
ATOM 1671 C C . HIS A 1 210 ? -9.193 9.999 -19.810 1.00 84.19 210 HIS A C 1
ATOM 1673 O O . HIS A 1 210 ? -10.277 9.843 -20.370 1.00 84.19 210 HIS A O 1
ATOM 1679 N N . LYS A 1 211 ? -8.484 11.129 -19.950 1.00 78.06 211 LYS A N 1
ATOM 1680 C CA . LYS A 1 211 ? -8.912 12.243 -20.822 1.00 78.06 211 LYS A CA 1
ATOM 1681 C C . LYS A 1 211 ? -8.843 11.908 -22.315 1.00 78.06 211 LYS A C 1
ATOM 1683 O O . LYS A 1 211 ? -9.670 12.390 -23.084 1.00 78.06 211 LYS A O 1
ATOM 1688 N N . ASP A 1 212 ? -7.855 11.115 -22.718 1.00 76.44 212 ASP A N 1
ATOM 1689 C CA . ASP A 1 212 ? -7.723 10.664 -24.108 1.00 76.44 212 ASP A CA 1
ATOM 1690 C C . ASP A 1 212 ? -8.795 9.606 -24.431 1.00 76.44 212 ASP A C 1
ATOM 1692 O O . ASP A 1 212 ? -9.181 8.833 -23.559 1.00 76.44 212 ASP A O 1
ATOM 1696 N N . LYS A 1 213 ? -9.244 9.544 -25.694 1.00 73.19 213 LYS A N 1
ATOM 1697 C CA . LYS A 1 213 ? -10.284 8.600 -26.160 1.00 73.19 213 LYS A CA 1
ATOM 1698 C C . LYS A 1 213 ? -9.845 7.128 -26.168 1.00 73.19 213 LYS A C 1
ATOM 1700 O O . LYS A 1 213 ? -10.667 6.260 -26.445 1.00 73.19 213 LYS A O 1
ATOM 1705 N N . THR A 1 214 ? -8.571 6.843 -25.911 1.00 79.00 214 THR A N 1
ATOM 1706 C CA . THR A 1 214 ? -8.061 5.475 -25.799 1.00 79.00 214 THR A CA 1
ATOM 1707 C C . THR A 1 214 ? -8.700 4.784 -24.601 1.00 79.00 214 THR A C 1
ATOM 1709 O O . THR A 1 214 ? -8.595 5.277 -23.475 1.00 79.00 214 THR A O 1
ATOM 1712 N N . ASN A 1 215 ? -9.325 3.627 -24.826 1.00 85.56 215 ASN A N 1
ATOM 1713 C CA . ASN A 1 215 ? -9.894 2.846 -23.739 1.00 85.56 215 ASN A CA 1
ATOM 1714 C C . ASN A 1 215 ? -8.808 2.019 -23.035 1.00 85.56 215 ASN A C 1
ATOM 1716 O O . ASN A 1 215 ? -8.624 0.836 -23.303 1.00 85.56 215 ASN A O 1
ATOM 1720 N N . TYR A 1 216 ? -8.064 2.656 -22.128 1.00 92.94 216 TYR A N 1
ATOM 1721 C CA . TYR A 1 216 ? -7.031 1.979 -21.336 1.00 92.94 216 TYR A CA 1
ATOM 1722 C C . TYR A 1 216 ? -7.585 0.886 -20.408 1.00 92.94 216 TYR A C 1
ATOM 1724 O O . TYR A 1 216 ? -6.802 0.119 -19.860 1.00 92.94 216 TYR A O 1
ATOM 1732 N N . ASP A 1 217 ? -8.902 0.803 -20.212 1.00 92.88 217 ASP A N 1
ATOM 1733 C CA . ASP A 1 217 ? -9.508 -0.260 -19.407 1.00 92.88 217 ASP A CA 1
ATOM 1734 C C . ASP A 1 217 ? -9.660 -1.578 -20.183 1.00 92.88 217 ASP A C 1
ATOM 1736 O O . ASP A 1 217 ? -9.740 -2.646 -19.586 1.00 92.88 217 ASP A O 1
ATOM 1740 N N . GLU A 1 218 ? -9.645 -1.518 -21.519 1.00 94.69 218 GLU A N 1
ATOM 1741 C CA . GLU A 1 218 ? -9.755 -2.689 -22.405 1.00 94.69 218 GLU A CA 1
ATOM 1742 C C . GLU A 1 218 ? -8.417 -3.384 -22.667 1.00 94.69 218 GLU A C 1
ATOM 1744 O O . GLU A 1 218 ? -8.387 -4.480 -23.228 1.00 94.69 218 GLU A O 1
ATOM 1749 N N . ILE A 1 219 ? -7.304 -2.757 -22.281 1.00 96.12 219 ILE A N 1
ATOM 1750 C CA . ILE A 1 219 ? -5.972 -3.334 -22.437 1.00 96.12 219 ILE A CA 1
ATOM 1751 C C . ILE A 1 219 ? -5.336 -3.582 -21.080 1.00 96.12 219 ILE A C 1
ATOM 1753 O O . ILE A 1 219 ? -5.517 -2.839 -20.117 1.00 96.12 219 ILE A O 1
ATOM 1757 N N . THR A 1 220 ? -4.532 -4.630 -21.026 1.00 98.44 220 THR A N 1
ATOM 1758 C CA . THR A 1 220 ? -3.729 -4.970 -19.856 1.00 98.44 220 THR A CA 1
ATOM 1759 C C . THR A 1 220 ? -2.449 -4.139 -19.809 1.00 98.44 220 THR A C 1
ATOM 1761 O O . THR A 1 220 ? -1.963 -3.654 -20.838 1.00 98.44 220 THR A O 1
ATOM 1764 N N . VAL A 1 221 ? -1.834 -4.035 -18.628 1.00 98.50 221 VAL A N 1
ATOM 1765 C CA . VAL A 1 221 ? -0.505 -3.421 -18.488 1.00 98.50 221 VAL A CA 1
ATOM 1766 C C . VAL A 1 221 ? 0.525 -4.150 -19.352 1.00 98.50 221 VAL A C 1
ATOM 1768 O O . VAL A 1 221 ? 1.381 -3.505 -19.953 1.00 98.50 221 VAL A O 1
ATOM 1771 N N . LYS A 1 222 ? 0.419 -5.480 -19.483 1.00 98.56 222 LYS A N 1
ATOM 1772 C CA . LYS A 1 222 ? 1.284 -6.270 -20.371 1.00 98.56 222 LYS A CA 1
ATOM 1773 C C . LYS A 1 222 ? 1.182 -5.814 -21.827 1.00 98.56 222 LYS A C 1
ATOM 1775 O O . LYS A 1 222 ? 2.211 -5.537 -22.434 1.00 98.56 222 LYS A O 1
ATOM 1780 N N . GLN A 1 223 ? -0.032 -5.723 -22.371 1.00 98.31 223 GLN A N 1
ATOM 1781 C CA . GLN A 1 223 ? -0.249 -5.317 -23.766 1.00 98.31 223 GLN A CA 1
ATOM 1782 C C . GLN A 1 223 ? 0.271 -3.903 -24.025 1.00 98.31 223 GLN A C 1
ATOM 1784 O O . GLN A 1 223 ? 0.926 -3.661 -25.036 1.00 98.31 223 GLN A O 1
ATOM 1789 N N . TRP A 1 224 ? 0.025 -2.976 -23.094 1.00 98.00 224 TRP A N 1
ATOM 1790 C CA . TRP A 1 224 ? 0.563 -1.624 -23.198 1.00 98.00 224 TRP A CA 1
ATOM 1791 C C . TRP A 1 224 ? 2.098 -1.622 -23.167 1.00 98.00 224 TRP A C 1
ATOM 1793 O O . TRP A 1 224 ? 2.731 -1.009 -24.022 1.00 98.00 224 TRP A O 1
ATOM 1803 N N . MET A 1 225 ? 2.705 -2.344 -22.226 1.00 98.06 225 MET A N 1
ATOM 1804 C CA . MET A 1 225 ? 4.157 -2.423 -22.072 1.00 98.06 225 MET A CA 1
ATOM 1805 C C . MET A 1 225 ? 4.839 -3.033 -23.306 1.00 98.06 225 MET A C 1
ATOM 1807 O O . MET A 1 225 ? 5.836 -2.491 -23.770 1.00 98.06 225 MET A O 1
ATOM 1811 N N . GLU A 1 226 ? 4.306 -4.124 -23.864 1.00 97.62 226 GLU A N 1
ATOM 1812 C CA . GLU A 1 226 ? 4.849 -4.768 -25.072 1.00 97.62 226 GLU A CA 1
ATOM 1813 C C . GLU A 1 226 ? 4.739 -3.868 -26.314 1.00 97.62 226 GLU A C 1
ATOM 1815 O O . GLU A 1 226 ? 5.604 -3.922 -27.184 1.00 97.62 226 GLU A O 1
ATOM 1820 N N . ALA A 1 227 ? 3.724 -3.000 -26.376 1.00 97.38 227 ALA A N 1
ATOM 1821 C CA . ALA A 1 227 ? 3.573 -2.017 -27.448 1.00 97.38 227 ALA A CA 1
ATOM 1822 C C . ALA A 1 227 ? 4.485 -0.781 -27.295 1.00 97.38 227 ALA A C 1
ATOM 1824 O O . ALA A 1 227 ? 4.705 -0.072 -28.274 1.00 97.38 227 ALA A O 1
ATOM 1825 N N . ASN A 1 228 ? 5.001 -0.505 -26.090 1.00 97.31 228 ASN A N 1
ATOM 1826 C CA . ASN A 1 228 ? 5.761 0.714 -25.771 1.00 97.31 228 ASN A CA 1
ATOM 1827 C C . ASN A 1 228 ? 7.216 0.443 -25.343 1.00 97.31 228 ASN A C 1
ATOM 1829 O O . ASN A 1 228 ? 7.898 1.363 -24.905 1.00 97.31 228 ASN A O 1
ATOM 1833 N N . SER A 1 229 ? 7.706 -0.796 -25.441 1.00 97.50 229 SER A N 1
ATOM 1834 C CA . SER A 1 229 ? 9.082 -1.145 -25.072 1.00 97.50 229 SER A CA 1
ATOM 1835 C C . SER A 1 229 ? 9.662 -2.225 -25.971 1.00 97.50 229 SER A C 1
ATOM 1837 O O . SER A 1 229 ? 9.035 -3.253 -26.230 1.00 97.50 229 SER A O 1
ATOM 1839 N N . ILE A 1 230 ? 10.905 -2.004 -26.396 1.00 94.88 230 ILE A N 1
ATOM 1840 C CA . ILE A 1 230 ? 11.667 -2.906 -27.272 1.00 94.88 230 ILE A CA 1
ATOM 1841 C C . ILE A 1 230 ? 12.668 -3.776 -26.498 1.00 94.88 230 ILE A C 1
ATOM 1843 O O . ILE A 1 230 ? 13.075 -4.835 -26.975 1.00 94.88 230 ILE A O 1
ATOM 1847 N N . SER A 1 231 ? 13.076 -3.356 -25.297 1.00 95.50 231 SER A N 1
ATOM 1848 C CA . SER A 1 231 ? 14.000 -4.088 -24.436 1.00 95.50 231 SER A CA 1
ATOM 1849 C C . SER A 1 231 ? 13.241 -5.060 -23.547 1.00 95.50 231 SER A C 1
ATOM 1851 O O . SER A 1 231 ? 12.494 -4.668 -22.647 1.00 95.50 231 SER A O 1
ATOM 1853 N N . LYS A 1 232 ? 13.519 -6.360 -23.708 1.00 93.50 232 LYS A N 1
ATOM 1854 C CA . LYS A 1 232 ? 12.934 -7.372 -22.822 1.00 93.50 232 LYS A CA 1
ATOM 1855 C C . LYS A 1 232 ? 13.311 -7.153 -21.355 1.00 93.50 232 LYS A C 1
ATOM 1857 O O . LYS A 1 232 ? 12.556 -7.514 -20.457 1.00 93.50 232 LYS A O 1
ATOM 1862 N N . ASP A 1 233 ? 14.447 -6.516 -21.108 1.00 91.81 233 ASP A N 1
ATOM 1863 C CA . ASP A 1 233 ? 14.922 -6.230 -19.760 1.00 91.81 233 ASP A CA 1
ATOM 1864 C C . ASP A 1 233 ? 14.184 -5.072 -19.122 1.00 91.81 233 ASP A C 1
ATOM 1866 O O . ASP A 1 233 ? 13.832 -5.169 -17.948 1.00 91.81 233 ASP A O 1
ATOM 1870 N N . ALA A 1 234 ? 13.877 -4.031 -19.898 1.00 95.00 234 ALA A N 1
ATOM 1871 C CA . ALA A 1 234 ? 13.016 -2.949 -19.443 1.00 95.00 234 ALA A CA 1
ATOM 1872 C C . ALA A 1 234 ? 11.617 -3.488 -19.114 1.00 95.00 234 ALA A C 1
ATOM 1874 O O . ALA A 1 234 ? 11.106 -3.232 -18.023 1.00 95.00 234 ALA A O 1
ATOM 1875 N N . GLN A 1 235 ? 11.052 -4.339 -19.980 1.00 96.00 235 GLN A N 1
ATOM 1876 C CA . GLN A 1 235 ? 9.782 -5.016 -19.703 1.00 96.00 235 GLN A CA 1
ATOM 1877 C C . GLN A 1 235 ? 9.840 -5.847 -18.410 1.00 96.00 235 GLN A C 1
ATOM 1879 O O . GLN A 1 235 ? 8.930 -5.788 -17.584 1.00 96.00 235 GLN A O 1
ATOM 1884 N N . ASN A 1 236 ? 10.921 -6.602 -18.191 1.00 94.00 236 ASN A N 1
ATOM 1885 C CA . ASN A 1 236 ? 11.097 -7.407 -16.979 1.00 94.00 236 ASN A CA 1
ATOM 1886 C C . ASN A 1 236 ? 11.240 -6.538 -15.718 1.00 94.00 236 ASN A C 1
ATOM 1888 O O . ASN A 1 236 ? 10.679 -6.875 -14.673 1.00 94.00 236 ASN A O 1
ATOM 1892 N N . MET A 1 237 ? 11.969 -5.421 -15.792 1.00 93.56 237 MET A N 1
ATOM 1893 C CA . MET A 1 237 ? 12.095 -4.459 -14.691 1.00 93.56 237 MET A CA 1
ATOM 1894 C C . MET A 1 237 ? 10.746 -3.821 -14.355 1.00 93.56 237 MET A C 1
ATOM 1896 O O . MET A 1 237 ? 10.338 -3.833 -13.195 1.00 93.56 237 MET A O 1
ATOM 1900 N N . TYR A 1 238 ? 10.017 -3.348 -15.367 1.00 96.19 238 TYR A N 1
ATOM 1901 C CA . TYR A 1 238 ? 8.692 -2.754 -15.203 1.00 96.19 238 TYR A CA 1
ATOM 1902 C C . TYR A 1 238 ? 7.685 -3.758 -14.620 1.00 96.19 238 TYR A C 1
ATOM 1904 O O . TYR A 1 238 ? 6.991 -3.467 -13.647 1.00 96.19 238 TYR A O 1
ATOM 1912 N N . SER A 1 239 ? 7.683 -4.990 -15.136 1.00 96.75 239 SER A N 1
ATOM 1913 C CA . SER A 1 239 ? 6.864 -6.089 -14.606 1.00 96.75 239 SER A CA 1
ATOM 1914 C C . SER A 1 239 ? 7.218 -6.421 -13.157 1.00 96.75 239 SER A C 1
ATOM 1916 O O . SER A 1 239 ? 6.350 -6.757 -12.360 1.00 96.75 239 SER A O 1
ATOM 1918 N N . THR A 1 240 ? 8.495 -6.336 -12.780 1.00 93.69 240 THR A N 1
ATOM 1919 C CA . THR A 1 240 ? 8.933 -6.552 -11.392 1.00 93.69 240 THR A CA 1
ATOM 1920 C C . THR A 1 240 ? 8.433 -5.447 -10.472 1.00 93.69 240 THR A C 1
ATOM 1922 O O . THR A 1 240 ? 7.951 -5.755 -9.383 1.00 93.69 240 THR A O 1
ATOM 1925 N N . ALA A 1 241 ? 8.472 -4.187 -10.911 1.00 94.00 241 ALA A N 1
ATOM 1926 C CA . ALA A 1 241 ? 7.904 -3.075 -10.157 1.00 94.00 241 ALA A CA 1
ATOM 1927 C C . ALA A 1 241 ? 6.399 -3.278 -9.915 1.00 94.00 241 ALA A C 1
ATOM 1929 O O . ALA A 1 241 ? 5.958 -3.240 -8.768 1.00 94.00 241 ALA A O 1
ATOM 1930 N N . LEU A 1 242 ? 5.627 -3.597 -10.962 1.00 96.19 242 LEU A N 1
ATOM 1931 C CA . LEU A 1 242 ? 4.190 -3.855 -10.830 1.00 96.19 242 LEU A CA 1
ATOM 1932 C C . LEU A 1 242 ? 3.900 -5.037 -9.897 1.00 96.19 242 LEU A C 1
ATOM 1934 O O . LEU A 1 242 ? 3.103 -4.895 -8.971 1.00 96.19 242 LEU A O 1
ATOM 1938 N N . ARG A 1 243 ? 4.575 -6.179 -10.084 1.00 96.44 243 ARG A N 1
ATOM 1939 C CA . ARG A 1 243 ? 4.389 -7.371 -9.235 1.00 96.44 243 ARG A CA 1
ATOM 1940 C C . ARG A 1 243 ? 4.714 -7.095 -7.773 1.00 96.44 243 ARG A C 1
ATOM 1942 O O . ARG A 1 243 ? 4.026 -7.594 -6.894 1.00 96.44 243 ARG A O 1
ATOM 1949 N N . THR A 1 244 ? 5.730 -6.279 -7.506 1.00 92.88 244 THR A N 1
ATOM 1950 C CA . THR A 1 244 ? 6.109 -5.900 -6.136 1.00 92.88 244 THR A CA 1
ATOM 1951 C C . THR A 1 244 ? 5.035 -5.040 -5.467 1.00 92.88 244 THR A C 1
ATOM 1953 O O . THR A 1 244 ? 4.850 -5.115 -4.255 1.00 92.88 244 THR A O 1
ATOM 1956 N N . VAL A 1 245 ? 4.320 -4.226 -6.245 1.00 93.50 245 VAL A N 1
ATOM 1957 C CA . VAL A 1 245 ? 3.307 -3.294 -5.738 1.00 93.50 245 VAL A CA 1
ATOM 1958 C C . VAL A 1 245 ? 1.928 -3.947 -5.613 1.00 93.50 245 VAL A C 1
ATOM 1960 O O . VAL A 1 245 ? 1.262 -3.768 -4.594 1.00 93.50 245 VAL A O 1
ATOM 1963 N N . LEU A 1 246 ? 1.488 -4.681 -6.638 1.00 94.31 246 LEU A N 1
ATOM 1964 C CA . LEU A 1 246 ? 0.128 -5.227 -6.725 1.00 94.31 246 LEU A CA 1
ATOM 1965 C C . LEU A 1 246 ? 0.039 -6.735 -6.473 1.00 94.31 246 LEU A C 1
ATOM 1967 O O . LEU A 1 246 ? -1.066 -7.244 -6.299 1.00 94.31 246 LEU A O 1
ATOM 1971 N N . CYS A 1 247 ? 1.169 -7.446 -6.428 1.00 96.06 247 CYS A N 1
ATOM 1972 C CA . CYS A 1 247 ? 1.226 -8.897 -6.219 1.00 96.06 247 CYS A CA 1
ATOM 1973 C C . CYS A 1 247 ? 0.456 -9.721 -7.272 1.00 96.06 247 CYS A C 1
ATOM 1975 O O . CYS A 1 247 ? -0.037 -10.802 -6.960 1.00 96.06 247 CYS A O 1
ATOM 1977 N N . VAL A 1 248 ? 0.355 -9.211 -8.501 1.00 96.38 248 VAL A N 1
ATOM 1978 C CA . VAL A 1 248 ? -0.328 -9.837 -9.650 1.00 96.38 248 VAL A CA 1
ATOM 1979 C C . VAL A 1 248 ? 0.496 -9.646 -10.921 1.00 96.38 248 VAL A C 1
ATOM 1981 O O . VAL A 1 248 ? 1.378 -8.781 -10.965 1.00 96.38 248 VAL A O 1
ATOM 1984 N N . GLU A 1 249 ? 0.227 -10.440 -11.955 1.00 97.88 249 GLU A N 1
ATOM 1985 C CA . GLU A 1 249 ? 0.940 -10.329 -13.226 1.00 97.88 249 GLU A CA 1
ATOM 1986 C C . GLU A 1 249 ? 0.431 -9.140 -14.064 1.00 97.88 249 GLU A C 1
ATOM 1988 O O . GLU A 1 249 ? -0.764 -8.833 -14.056 1.00 97.88 249 GLU A O 1
ATOM 1993 N N . PRO A 1 250 ? 1.287 -8.477 -14.870 1.00 98.31 250 PRO A N 1
ATOM 1994 C CA . PRO A 1 250 ? 0.861 -7.362 -15.724 1.00 98.31 250 PRO A CA 1
ATOM 1995 C C . PRO A 1 250 ? -0.250 -7.715 -16.728 1.00 98.31 250 PRO A C 1
ATOM 1997 O O . PRO A 1 250 ? -0.928 -6.823 -17.233 1.00 98.31 250 PRO A O 1
ATOM 2000 N N . SER A 1 251 ? -0.432 -9.000 -17.049 1.00 98.31 251 SER A N 1
ATOM 2001 C CA . SER A 1 251 ? -1.522 -9.493 -17.902 1.00 98.31 251 SER A CA 1
ATOM 2002 C C . SER A 1 251 ? -2.881 -9.555 -17.203 1.00 98.31 251 SER A C 1
ATOM 2004 O O . SER A 1 251 ? -3.880 -9.785 -17.870 1.00 98.31 251 SER A O 1
ATOM 2006 N N . GLU A 1 252 ? -2.928 -9.387 -15.884 1.00 97.25 252 GLU A N 1
ATOM 2007 C CA . GLU A 1 252 ? -4.154 -9.473 -15.078 1.00 97.25 252 GLU A CA 1
ATOM 2008 C C . GLU A 1 252 ? -4.690 -8.089 -14.685 1.00 97.25 252 GLU A C 1
ATOM 2010 O O . GLU A 1 252 ? -5.758 -7.977 -14.089 1.00 97.25 252 GLU A O 1
ATOM 2015 N N . VAL A 1 253 ? -3.951 -7.022 -15.006 1.00 97.12 253 VAL A N 1
ATOM 2016 C CA . VAL A 1 253 ? -4.246 -5.658 -14.558 1.00 97.12 253 VAL A CA 1
ATOM 2017 C C . VAL A 1 253 ? -4.638 -4.794 -15.744 1.00 97.12 253 VAL A C 1
ATOM 2019 O O . VAL A 1 253 ? -3.860 -4.661 -16.689 1.00 97.12 253 VAL A O 1
ATOM 2022 N N . SER A 1 254 ? -5.815 -4.167 -15.671 1.00 96.25 254 SER A N 1
ATOM 2023 C CA . SER A 1 254 ? -6.234 -3.109 -16.601 1.00 96.25 254 SER A CA 1
ATOM 2024 C C . SER A 1 254 ? -5.238 -1.945 -16.566 1.00 96.25 254 SER A C 1
ATOM 2026 O O . SER A 1 254 ? -4.825 -1.491 -15.492 1.00 96.25 254 SER A O 1
ATOM 2028 N N . MET A 1 255 ? -4.858 -1.430 -17.737 1.00 96.81 255 MET A N 1
ATOM 2029 C CA . MET A 1 255 ? -3.940 -0.297 -17.821 1.00 96.81 255 MET A CA 1
ATOM 2030 C C . MET A 1 255 ? -4.552 0.952 -17.173 1.00 96.81 255 MET A C 1
ATOM 2032 O O . MET A 1 255 ? -3.845 1.686 -16.487 1.00 96.81 255 MET A O 1
ATOM 2036 N N . LEU A 1 256 ? -5.867 1.169 -17.294 1.00 94.69 256 LEU A N 1
ATOM 2037 C CA . LEU A 1 256 ? -6.550 2.270 -16.608 1.00 94.69 256 LEU A CA 1
ATOM 2038 C C . LEU A 1 256 ? -6.424 2.154 -15.083 1.00 94.69 256 LEU A C 1
ATOM 2040 O O . LEU A 1 256 ? -6.094 3.139 -14.418 1.00 94.69 256 LEU A O 1
ATOM 2044 N N . SER A 1 257 ? -6.634 0.954 -14.536 1.00 93.38 257 SER A N 1
ATOM 2045 C CA . SER A 1 257 ? -6.502 0.696 -13.096 1.00 93.38 257 SER A CA 1
ATOM 2046 C C . SER A 1 257 ? -5.074 0.940 -12.609 1.00 93.38 257 SER A C 1
ATOM 2048 O O . SER A 1 257 ? -4.865 1.560 -11.564 1.00 93.38 257 SER A O 1
ATOM 2050 N N . TRP A 1 258 ? -4.078 0.522 -13.393 1.00 95.94 258 TRP A N 1
ATOM 2051 C CA . TRP A 1 258 ? -2.676 0.776 -13.078 1.00 95.94 258 TRP A CA 1
ATOM 2052 C C . TRP A 1 258 ? -2.332 2.266 -13.080 1.00 95.94 258 TRP A C 1
ATOM 2054 O O . TRP A 1 258 ? -1.746 2.770 -12.124 1.00 95.94 258 TRP A O 1
ATOM 2064 N N . LEU A 1 259 ? -2.764 3.002 -14.104 1.00 95.94 259 LEU A N 1
ATOM 2065 C CA . LEU A 1 259 ? -2.572 4.448 -14.182 1.00 95.94 259 LEU A CA 1
ATOM 2066 C C . LEU A 1 259 ? -3.235 5.176 -13.000 1.00 95.94 259 LEU A C 1
ATOM 2068 O O . LEU A 1 259 ? -2.644 6.099 -12.432 1.00 95.94 259 LEU A O 1
ATOM 2072 N N . ALA A 1 260 ? -4.438 4.757 -12.593 1.00 92.75 260 ALA A N 1
ATOM 2073 C CA . ALA A 1 260 ? -5.129 5.325 -11.435 1.00 92.75 260 ALA A CA 1
ATOM 2074 C C . ALA A 1 260 ? -4.342 5.066 -10.142 1.00 92.75 260 ALA A C 1
ATOM 2076 O O . ALA A 1 260 ? -4.164 5.972 -9.320 1.00 92.75 260 ALA A O 1
ATOM 2077 N N . PHE A 1 261 ? -3.798 3.855 -9.999 1.00 93.12 261 PHE A N 1
ATOM 2078 C CA . PHE A 1 261 ? -2.948 3.479 -8.876 1.00 93.12 261 PHE A CA 1
ATOM 2079 C C . PHE A 1 261 ? -1.677 4.339 -8.811 1.00 93.12 261 PHE A C 1
ATOM 2081 O O . PHE A 1 261 ? -1.383 4.926 -7.764 1.00 93.12 261 PHE A O 1
ATOM 2088 N N . VAL A 1 262 ? -0.971 4.490 -9.934 1.00 95.44 262 VAL A N 1
ATOM 2089 C CA . VAL A 1 262 ? 0.237 5.324 -10.054 1.00 95.44 262 VAL A CA 1
ATOM 2090 C C . VAL A 1 262 ? -0.063 6.780 -9.705 1.00 95.44 262 VAL A C 1
ATOM 2092 O O . VAL A 1 262 ? 0.647 7.377 -8.891 1.00 95.44 262 VAL A O 1
ATOM 2095 N N . LYS A 1 263 ? -1.159 7.345 -10.231 1.00 94.00 263 LYS A N 1
ATOM 2096 C CA . LYS A 1 263 ? -1.600 8.705 -9.883 1.00 94.00 263 LYS A CA 1
ATOM 2097 C C . LYS A 1 263 ? -1.845 8.844 -8.380 1.00 94.00 263 LYS A C 1
A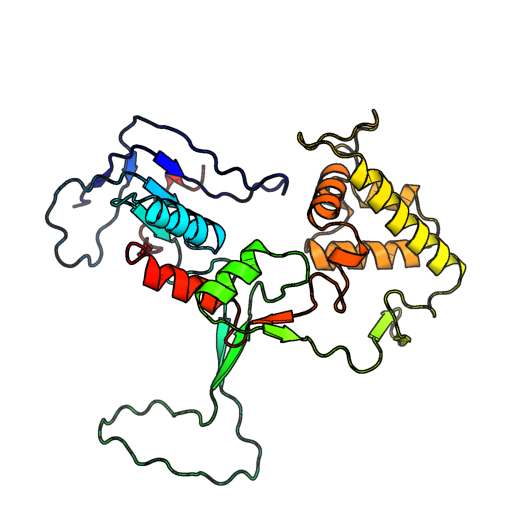TOM 2099 O O . LYS A 1 263 ? -1.376 9.805 -7.770 1.00 94.00 263 LYS A O 1
ATOM 2104 N N . SER A 1 264 ? -2.544 7.884 -7.771 1.00 91.00 264 SER A N 1
ATOM 2105 C CA . SER A 1 264 ? -2.833 7.899 -6.329 1.00 91.00 264 SER A CA 1
ATOM 2106 C C . SER A 1 264 ? -1.566 7.829 -5.464 1.00 91.00 264 SER A C 1
ATOM 2108 O O . SER A 1 264 ? -1.536 8.370 -4.357 1.00 91.00 264 SER A O 1
ATOM 2110 N N . SER A 1 265 ? -0.501 7.236 -6.007 1.00 92.25 265 SER A N 1
ATOM 2111 C CA . SER A 1 265 ? 0.809 7.088 -5.372 1.00 92.25 265 SER A CA 1
ATOM 2112 C C . SER A 1 265 ? 1.787 8.223 -5.707 1.00 92.25 265 SER A C 1
ATOM 2114 O O . SER A 1 265 ? 2.930 8.194 -5.254 1.00 92.25 265 SER A O 1
ATOM 2116 N N . GLN A 1 266 ? 1.327 9.257 -6.426 1.00 94.25 266 GLN A N 1
ATOM 2117 C CA . GLN A 1 266 ? 2.115 10.426 -6.846 1.00 94.25 266 GLN A CA 1
ATOM 2118 C C . GLN A 1 266 ? 3.297 10.058 -7.760 1.00 94.25 266 GLN A C 1
ATOM 2120 O O . GLN A 1 266 ? 4.361 10.675 -7.687 1.00 94.25 266 GLN A O 1
ATOM 2125 N N . GLY A 1 267 ? 3.089 9.065 -8.626 1.00 95.62 267 GLY A N 1
ATOM 2126 C CA . GLY A 1 267 ? 4.033 8.660 -9.663 1.00 95.62 267 GLY A CA 1
ATOM 2127 C C . GLY A 1 267 ? 4.832 7.400 -9.336 1.00 95.62 267 GLY A C 1
ATOM 2128 O O . GLY A 1 267 ? 4.903 6.942 -8.192 1.00 95.62 267 GLY A O 1
ATOM 2129 N N . MET A 1 268 ? 5.450 6.841 -10.375 1.00 95.44 268 MET A N 1
ATOM 2130 C CA . MET A 1 268 ? 6.137 5.552 -10.337 1.00 95.44 268 MET A CA 1
ATOM 2131 C C . MET A 1 268 ? 7.295 5.531 -9.340 1.00 95.44 268 MET A C 1
ATOM 2133 O O . MET A 1 268 ? 7.368 4.633 -8.505 1.00 95.44 268 MET A O 1
ATOM 2137 N N . LEU A 1 269 ? 8.185 6.528 -9.383 1.00 94.31 269 LEU A N 1
ATOM 2138 C CA . LEU A 1 269 ? 9.371 6.540 -8.518 1.00 94.31 269 LEU A CA 1
ATOM 2139 C C . LEU A 1 269 ? 9.003 6.709 -7.041 1.00 94.31 269 LEU A C 1
ATOM 2141 O O . LEU A 1 269 ? 9.521 5.993 -6.190 1.00 94.31 269 LEU A O 1
ATOM 2145 N N . ARG A 1 270 ? 8.047 7.592 -6.723 1.00 95.06 270 ARG A N 1
ATOM 2146 C CA . ARG A 1 270 ? 7.564 7.767 -5.343 1.00 95.06 270 ARG A CA 1
ATOM 2147 C C . ARG A 1 270 ? 7.027 6.457 -4.765 1.00 95.06 270 ARG A C 1
ATOM 2149 O O . ARG A 1 270 ? 7.220 6.196 -3.581 1.00 95.06 270 ARG A O 1
ATOM 2156 N N . MET A 1 271 ? 6.346 5.669 -5.593 1.00 94.81 271 MET A N 1
ATOM 2157 C CA . MET A 1 271 ? 5.699 4.416 -5.216 1.00 94.81 271 MET A CA 1
ATOM 2158 C C . MET A 1 271 ? 6.681 3.275 -4.922 1.00 94.81 271 MET A C 1
ATOM 2160 O O . MET A 1 271 ? 6.369 2.426 -4.089 1.00 94.81 271 MET A O 1
ATOM 2164 N N . ILE A 1 272 ? 7.828 3.220 -5.607 1.00 92.81 272 ILE A N 1
ATOM 2165 C CA . ILE A 1 272 ? 8.754 2.072 -5.539 1.00 92.81 272 ILE A CA 1
ATOM 2166 C C . ILE A 1 272 ? 10.040 2.349 -4.748 1.00 92.81 272 ILE A C 1
ATOM 2168 O O . ILE A 1 272 ? 10.699 1.402 -4.322 1.00 92.81 272 ILE A O 1
ATOM 2172 N N . GLU A 1 273 ? 10.401 3.617 -4.541 1.00 93.50 273 GLU A N 1
ATOM 2173 C CA . GLU A 1 273 ? 11.662 3.990 -3.895 1.00 93.50 273 GLU A CA 1
ATOM 2174 C C . GLU A 1 273 ? 11.622 3.914 -2.364 1.00 93.50 273 GLU A C 1
ATOM 2176 O O . GLU A 1 273 ? 10.612 4.158 -1.707 1.00 93.50 273 GLU A O 1
ATOM 2181 N N . THR A 1 274 ? 12.783 3.665 -1.758 1.00 93.75 274 THR A N 1
ATOM 2182 C CA . THR A 1 274 ? 12.924 3.765 -0.298 1.00 93.75 274 THR A CA 1
ATOM 2183 C C . THR A 1 274 ? 13.198 5.199 0.133 1.00 93.75 274 THR A C 1
ATOM 2185 O O . THR A 1 274 ? 12.375 5.809 0.813 1.00 93.75 274 THR A O 1
ATOM 2188 N N . ASP A 1 275 ? 14.332 5.767 -0.269 1.00 92.50 275 ASP A N 1
ATOM 2189 C CA . ASP A 1 275 ? 14.682 7.133 0.113 1.00 92.50 275 ASP A CA 1
ATOM 2190 C C . ASP A 1 275 ? 13.771 8.140 -0.590 1.00 92.50 275 ASP A C 1
ATOM 2192 O O . ASP A 1 275 ? 13.625 8.123 -1.810 1.00 92.50 275 ASP A O 1
ATOM 2196 N N . ASN A 1 276 ? 13.125 9.017 0.188 1.00 94.00 276 ASN A N 1
ATOM 2197 C CA . ASN A 1 276 ? 12.091 9.917 -0.315 1.00 94.00 276 ASN A CA 1
ATOM 2198 C C . ASN A 1 276 ? 10.963 9.173 -1.070 1.00 94.00 276 ASN A C 1
ATOM 2200 O O . ASN A 1 276 ? 10.318 9.751 -1.941 1.00 94.00 276 ASN A O 1
ATOM 2204 N N . GLY A 1 277 ? 10.688 7.909 -0.747 1.00 95.75 277 GLY A N 1
ATOM 2205 C CA . GLY A 1 277 ? 9.632 7.116 -1.379 1.00 95.75 277 GLY A CA 1
ATOM 2206 C C . GLY A 1 277 ? 8.661 6.496 -0.374 1.00 95.75 277 GLY A C 1
ATOM 2207 O O . GLY A 1 277 ? 8.691 6.811 0.819 1.00 95.75 277 GLY A O 1
ATOM 2208 N N . ALA A 1 278 ? 7.748 5.651 -0.849 1.00 96.44 278 ALA A N 1
ATOM 2209 C CA . ALA A 1 278 ? 6.696 5.045 -0.031 1.00 96.44 278 ALA A CA 1
ATOM 2210 C C . ALA A 1 278 ? 7.241 4.051 1.015 1.00 96.44 278 ALA A C 1
ATOM 2212 O O . ALA A 1 278 ? 6.551 3.752 1.993 1.00 96.44 278 ALA A O 1
ATOM 2213 N N . GLN A 1 279 ? 8.479 3.585 0.832 1.00 96.88 279 GLN A N 1
ATOM 2214 C CA . GLN A 1 279 ? 9.144 2.569 1.636 1.00 96.88 279 GLN A CA 1
ATOM 2215 C C . GLN A 1 279 ? 10.114 3.161 2.677 1.00 96.88 279 GLN A C 1
ATOM 2217 O O . GLN A 1 279 ? 10.772 2.403 3.387 1.00 96.88 279 GLN A O 1
ATOM 2222 N N . GLU A 1 280 ? 10.205 4.493 2.809 1.00 98.00 280 GLU A N 1
ATOM 2223 C CA . GLU A 1 280 ? 11.265 5.169 3.582 1.00 98.00 280 GLU A CA 1
ATOM 2224 C C . GLU A 1 280 ? 11.362 4.713 5.045 1.00 98.00 280 GLU A C 1
ATOM 2226 O O . GLU A 1 280 ? 12.453 4.661 5.626 1.00 98.00 280 GLU A O 1
ATOM 2231 N N . ARG A 1 281 ? 10.223 4.438 5.686 1.00 98.56 281 ARG A N 1
ATOM 2232 C CA . ARG A 1 281 ? 10.145 4.248 7.136 1.00 98.56 281 ARG A CA 1
ATOM 2233 C C . ARG A 1 281 ? 9.237 3.099 7.540 1.00 98.56 281 ARG A C 1
ATOM 2235 O O . ARG A 1 281 ? 8.342 2.695 6.808 1.00 98.56 281 ARG A O 1
ATOM 2242 N N . LYS A 1 282 ? 9.437 2.639 8.774 1.00 98.38 282 LYS A N 1
ATOM 2243 C CA . LYS A 1 282 ? 8.545 1.738 9.520 1.00 98.38 282 LYS A CA 1
ATOM 2244 C C . LYS A 1 282 ? 8.226 2.319 10.896 1.00 98.38 282 LYS A C 1
ATOM 2246 O O . LYS A 1 282 ? 8.903 3.242 11.356 1.00 98.38 282 LYS A O 1
ATOM 2251 N N . PHE A 1 283 ? 7.207 1.782 11.561 1.00 97.44 283 PHE A N 1
ATOM 2252 C CA . PHE A 1 283 ? 6.802 2.201 12.906 1.00 97.44 283 PHE A CA 1
ATOM 2253 C C . PHE A 1 283 ? 7.532 1.417 14.000 1.00 97.44 283 PHE A C 1
ATOM 2255 O O . PHE A 1 283 ? 7.664 0.195 13.926 1.00 97.44 283 PHE A O 1
ATOM 2262 N N . ILE A 1 284 ? 7.975 2.121 15.044 1.00 95.75 284 ILE A N 1
ATOM 2263 C CA . ILE A 1 284 ? 8.529 1.492 16.246 1.00 95.75 284 ILE A CA 1
ATOM 2264 C C . ILE A 1 284 ? 7.391 0.792 17.001 1.00 95.75 284 ILE A C 1
ATOM 2266 O O . ILE A 1 284 ? 6.380 1.413 17.322 1.00 95.75 284 ILE A O 1
ATOM 2270 N N . GLY A 1 285 ? 7.569 -0.497 17.287 1.00 92.88 285 GLY A N 1
ATOM 2271 C CA . GLY A 1 285 ? 6.548 -1.360 17.892 1.00 92.88 285 GLY A CA 1
ATOM 2272 C C . GLY A 1 285 ? 5.572 -1.979 16.886 1.00 92.88 285 GLY A C 1
ATOM 2273 O O . GLY A 1 285 ? 4.608 -2.615 17.300 1.00 92.88 285 GLY A O 1
ATOM 2274 N N . GLY A 1 286 ? 5.819 -1.800 15.584 1.00 96.19 286 GLY A N 1
ATOM 2275 C CA . GLY A 1 286 ? 5.035 -2.382 14.501 1.00 96.19 286 GLY A CA 1
ATOM 2276 C C . GLY A 1 286 ? 3.793 -1.575 14.138 1.00 96.19 286 GLY A C 1
ATOM 2277 O O . GLY A 1 286 ? 3.261 -0.771 14.907 1.00 96.19 286 GLY A O 1
ATOM 2278 N N . THR A 1 287 ? 3.327 -1.776 12.912 1.00 95.88 287 THR A N 1
ATOM 2279 C CA . THR A 1 287 ? 2.286 -0.941 12.299 1.00 95.88 287 THR A CA 1
ATOM 2280 C C . THR A 1 287 ? 0.901 -1.239 12.875 1.00 95.88 287 THR A C 1
ATOM 2282 O O . THR A 1 287 ? 0.055 -0.345 12.970 1.00 95.88 287 THR A O 1
ATOM 2285 N N . GLN A 1 288 ? 0.664 -2.472 13.338 1.00 96.50 288 GLN A N 1
ATOM 2286 C CA . GLN A 1 288 ? -0.600 -2.847 13.977 1.00 96.50 288 GLN A CA 1
ATOM 2287 C C . GLN A 1 288 ? -0.826 -2.106 15.303 1.00 96.50 288 GLN A C 1
ATOM 2289 O O . GLN A 1 288 ? -1.982 -1.923 15.691 1.00 96.50 288 GLN A O 1
ATOM 2294 N N . ASN A 1 289 ? 0.234 -1.620 15.963 1.00 95.31 289 ASN A N 1
ATOM 2295 C CA . ASN A 1 289 ? 0.120 -0.851 17.203 1.00 95.31 289 ASN A CA 1
ATOM 2296 C C . ASN A 1 289 ? -0.792 0.374 17.024 1.00 95.31 289 ASN A C 1
ATOM 2298 O O . ASN A 1 289 ? -1.636 0.632 17.872 1.00 95.31 289 ASN A O 1
ATOM 2302 N N . ILE A 1 290 ? -0.748 1.057 15.871 1.00 96.50 290 ILE A N 1
ATOM 2303 C CA . ILE A 1 290 ? -1.667 2.174 15.576 1.00 96.50 290 ILE A CA 1
ATOM 2304 C C . ILE A 1 290 ? -3.127 1.722 15.720 1.00 96.50 290 ILE A C 1
ATOM 2306 O O . ILE A 1 290 ? -3.921 2.379 16.385 1.00 96.50 290 ILE A O 1
ATOM 2310 N N . CYS A 1 291 ? -3.478 0.570 15.148 1.00 95.81 291 CYS A N 1
ATOM 2311 C CA . CYS A 1 291 ? -4.833 0.025 15.227 1.00 95.81 291 CYS A CA 1
ATOM 2312 C C . CYS A 1 291 ? -5.204 -0.416 16.650 1.00 95.81 291 CYS A C 1
ATOM 2314 O O . CYS A 1 291 ? -6.361 -0.298 17.047 1.00 95.81 291 CYS A O 1
ATOM 2316 N N . GLN A 1 292 ? -4.236 -0.911 17.425 1.00 95.00 292 GLN A N 1
ATOM 2317 C CA . GLN A 1 292 ? -4.448 -1.248 18.832 1.00 95.00 292 GLN A CA 1
ATOM 2318 C C . GLN A 1 292 ? -4.775 0.011 19.646 1.00 95.00 292 GLN A C 1
ATOM 2320 O O . GLN A 1 292 ? -5.763 0.005 20.373 1.00 95.00 292 GLN A O 1
ATOM 2325 N N . GLN A 1 293 ? -4.038 1.110 19.452 1.00 95.88 293 GLN A N 1
ATOM 2326 C CA . GLN A 1 293 ? -4.323 2.392 20.108 1.00 95.88 293 GLN A CA 1
ATOM 2327 C C . GLN A 1 293 ? -5.702 2.946 19.721 1.00 95.88 293 GLN A C 1
ATOM 2329 O O . GLN A 1 293 ? -6.480 3.319 20.596 1.00 95.88 293 GLN A O 1
ATOM 2334 N N . MET A 1 294 ? -6.062 2.900 18.431 1.00 95.00 294 MET A N 1
ATOM 2335 C CA . MET A 1 294 ? -7.404 3.292 17.971 1.00 95.00 294 MET A CA 1
ATOM 2336 C C . MET A 1 294 ? -8.510 2.439 18.616 1.00 95.00 294 MET A C 1
ATOM 2338 O O . MET A 1 294 ? -9.564 2.960 18.972 1.00 95.00 294 MET A O 1
ATOM 2342 N N . LYS A 1 295 ? -8.281 1.127 18.786 1.00 93.19 295 LYS A N 1
ATOM 2343 C CA . LYS A 1 295 ? -9.216 0.235 19.487 1.00 93.19 295 LYS A CA 1
ATOM 2344 C C . LYS A 1 295 ? -9.411 0.657 20.941 1.00 93.19 295 LYS A C 1
ATOM 2346 O O . LYS A 1 295 ? -10.558 0.724 21.376 1.00 93.19 295 LYS A O 1
ATOM 2351 N N . PHE A 1 296 ? -8.322 0.904 21.673 1.00 91.38 296 PHE A N 1
ATOM 2352 C CA . PHE A 1 296 ? -8.393 1.342 23.070 1.00 91.38 296 PHE A CA 1
ATOM 2353 C C . PHE A 1 296 ? -9.146 2.663 23.202 1.00 91.38 296 PHE A C 1
ATOM 2355 O O . PHE A 1 296 ? -9.954 2.820 24.107 1.00 91.38 296 PHE A O 1
ATOM 2362 N N . GLU A 1 297 ? -8.929 3.589 22.268 1.00 92.56 297 GLU A N 1
ATOM 2363 C CA . GLU A 1 297 ? -9.639 4.858 22.268 1.00 92.56 297 GLU A CA 1
ATOM 2364 C C . GLU A 1 297 ? -11.130 4.700 21.941 1.00 92.56 297 GLU A C 1
ATOM 2366 O O . GLU A 1 297 ? -11.941 5.401 22.533 1.00 92.56 297 GLU A O 1
ATOM 2371 N N . LEU A 1 298 ? -11.530 3.801 21.036 1.00 88.19 298 LEU A N 1
ATOM 2372 C CA . LEU A 1 298 ? -12.941 3.636 20.659 1.00 88.19 298 LEU A CA 1
ATOM 2373 C C . LEU A 1 298 ? -13.803 2.924 21.702 1.00 88.19 298 LEU A C 1
ATOM 2375 O O . LEU A 1 298 ? -14.984 3.251 21.795 1.00 88.19 298 LEU A O 1
ATOM 2379 N N . ASP A 1 299 ? -13.244 1.951 22.426 1.00 78.19 299 ASP A N 1
ATOM 2380 C CA . ASP A 1 299 ? -13.907 1.129 23.461 1.00 78.19 299 ASP A CA 1
ATOM 2381 C C . ASP A 1 299 ? -15.270 0.504 23.058 1.00 78.19 299 ASP A C 1
ATOM 2383 O O . ASP A 1 299 ? -16.105 0.156 23.883 1.00 78.19 299 ASP A O 1
ATOM 2387 N N . THR A 1 300 ? -15.522 0.359 21.752 1.00 75.62 300 THR A N 1
ATOM 2388 C CA . THR A 1 300 ? -16.823 -0.055 21.175 1.00 75.62 300 THR A CA 1
ATOM 2389 C C . THR A 1 300 ? -16.669 -1.111 20.072 1.00 75.62 300 THR A C 1
ATOM 2391 O O . THR A 1 300 ? -17.493 -1.249 19.162 1.00 75.62 300 THR A O 1
ATOM 2394 N N . ILE A 1 301 ? -15.577 -1.880 20.124 1.00 71.38 301 ILE A N 1
ATOM 2395 C CA . ILE A 1 301 ? -15.276 -2.908 19.121 1.00 71.38 301 ILE A CA 1
ATOM 2396 C C . ILE A 1 301 ? -15.792 -4.264 19.582 1.00 71.38 301 ILE A C 1
ATOM 2398 O O . ILE A 1 301 ? -15.279 -4.850 20.535 1.00 71.38 301 ILE A O 1
ATOM 2402 N N . HIS A 1 302 ? -16.753 -4.802 18.838 1.00 69.94 302 HIS A N 1
ATOM 2403 C CA . HIS A 1 302 ? -17.308 -6.125 19.060 1.00 69.94 302 HIS A CA 1
ATOM 2404 C C . HIS A 1 302 ? -16.728 -7.124 18.055 1.00 69.94 302 HIS A C 1
ATOM 2406 O O . HIS A 1 302 ? -16.866 -6.988 16.838 1.00 69.94 302 HIS A O 1
ATOM 2412 N N . GLN A 1 303 ? -16.092 -8.172 18.575 1.00 62.53 303 GLN A N 1
ATOM 2413 C CA . GLN A 1 303 ? -15.611 -9.276 17.753 1.00 62.53 303 GLN A CA 1
ATOM 2414 C C . GLN A 1 303 ? -16.767 -10.211 17.406 1.00 62.53 303 GLN A C 1
ATOM 2416 O O . GLN A 1 303 ? -17.415 -10.804 18.274 1.00 62.53 303 GLN A O 1
ATOM 2421 N N . VAL A 1 304 ? -17.012 -10.368 16.111 1.00 59.34 304 VAL A N 1
ATOM 2422 C CA . VAL A 1 304 ? -17.956 -11.340 15.583 1.00 59.34 304 VAL A CA 1
ATOM 2423 C C . VAL A 1 304 ? -17.201 -12.656 15.438 1.00 59.34 304 VAL A C 1
ATOM 2425 O O . VAL A 1 304 ? -16.523 -12.890 14.447 1.00 59.34 304 VAL A O 1
ATOM 2428 N N . SER A 1 305 ? -17.301 -13.509 16.463 1.00 49.06 305 SER A N 1
ATOM 2429 C CA . SER A 1 305 ? -16.781 -14.887 16.461 1.00 49.06 305 SER A CA 1
ATOM 2430 C C . SER A 1 305 ? -16.908 -15.557 15.082 1.00 49.06 305 SER A C 1
ATOM 2432 O O . SER A 1 305 ? -17.994 -15.550 14.499 1.00 49.06 305 SER A O 1
ATOM 2434 N N . GLU A 1 306 ? -15.840 -16.203 14.592 1.00 44.50 306 GLU A N 1
ATOM 2435 C CA . GLU A 1 306 ? -15.821 -16.880 13.281 1.00 44.50 306 GLU A CA 1
ATOM 2436 C C . GLU A 1 306 ? -16.972 -17.881 13.089 1.00 44.50 306 GLU A C 1
ATOM 2438 O O . GLU A 1 306 ? -17.526 -17.997 11.997 1.00 44.50 306 GLU A O 1
ATOM 2443 N N . LYS A 1 307 ? -17.415 -18.542 14.167 1.00 42.06 307 LYS A N 1
ATOM 2444 C CA . LYS A 1 307 ? -18.553 -19.480 14.159 1.00 42.06 307 LYS A CA 1
ATOM 2445 C C . LYS A 1 307 ? -19.921 -18.800 13.984 1.00 42.06 307 LYS A C 1
ATOM 2447 O O . LYS A 1 307 ? -20.937 -19.487 13.886 1.00 42.06 307 LYS A O 1
ATOM 2452 N N . LYS A 1 308 ? -19.970 -17.465 13.987 1.00 45.25 308 LYS A N 1
ATOM 2453 C CA . LYS A 1 308 ? -21.189 -16.642 13.973 1.00 45.25 308 LYS A CA 1
ATOM 2454 C C . LYS A 1 308 ? -21.230 -15.646 12.808 1.00 45.25 308 LYS A C 1
ATOM 2456 O O . LYS A 1 308 ? -22.047 -14.728 12.851 1.00 45.25 308 LYS A O 1
ATOM 2461 N N . ARG A 1 309 ? -20.390 -15.815 11.775 1.00 49.59 309 ARG A N 1
ATOM 2462 C CA . ARG A 1 309 ? -20.478 -15.012 10.543 1.00 49.59 309 ARG A CA 1
ATOM 2463 C C . ARG A 1 309 ? -21.887 -15.156 9.948 1.00 49.59 309 ARG A C 1
ATOM 2465 O O . ARG A 1 309 ? -22.304 -16.280 9.652 1.00 49.59 309 ARG A O 1
ATOM 2472 N N . PRO A 1 310 ? -22.654 -14.069 9.778 1.00 45.06 310 PRO A N 1
ATOM 2473 C CA . PRO A 1 310 ? -23.929 -14.157 9.084 1.00 45.06 310 PRO A CA 1
ATOM 2474 C C . PRO A 1 310 ? -23.667 -14.581 7.630 1.00 45.06 310 PRO A C 1
ATOM 2476 O O . PRO A 1 310 ? -22.723 -14.113 7.005 1.00 45.06 310 PRO A O 1
ATOM 2479 N N . LYS A 1 311 ? -24.494 -15.463 7.060 1.00 42.59 311 LYS A N 1
ATOM 2480 C CA . LYS A 1 311 ? -24.335 -15.918 5.661 1.00 42.59 311 LYS A CA 1
ATOM 2481 C C . LYS A 1 311 ? -24.524 -14.805 4.611 1.00 42.59 311 LYS A C 1
ATOM 2483 O O . LYS A 1 311 ? -24.265 -15.030 3.442 1.00 42.59 311 LYS A O 1
ATOM 2488 N N . MET A 1 312 ? -24.965 -13.617 5.024 1.00 40.25 312 MET A N 1
ATOM 2489 C CA . MET A 1 312 ? -25.328 -12.493 4.150 1.00 40.25 312 MET A CA 1
ATOM 2490 C C . MET A 1 312 ? -24.135 -11.644 3.673 1.00 40.25 312 MET A C 1
ATOM 2492 O O . MET A 1 312 ? -24.332 -10.694 2.937 1.00 40.25 312 MET A O 1
ATOM 2496 N N . TRP A 1 313 ? -22.916 -11.949 4.123 1.00 37.59 313 TRP A N 1
ATOM 2497 C CA . TRP A 1 313 ? -21.702 -11.176 3.815 1.00 37.59 313 TRP A CA 1
ATOM 2498 C C . TRP A 1 313 ? -20.935 -11.715 2.602 1.00 37.59 313 TRP A C 1
ATOM 2500 O O . TRP A 1 313 ? -19.848 -11.233 2.302 1.00 37.59 313 TRP A O 1
ATOM 2510 N N . LEU A 1 314 ? -21.463 -12.767 1.972 1.00 29.92 314 LEU A N 1
ATOM 2511 C CA . LEU A 1 314 ? -20.822 -13.515 0.889 1.00 29.92 314 LEU A CA 1
ATOM 2512 C C . LEU A 1 314 ? -21.621 -13.480 -0.424 1.00 29.92 314 LEU A C 1
ATOM 2514 O O . LEU A 1 314 ? -21.217 -14.158 -1.362 1.00 29.92 314 LEU A O 1
ATOM 2518 N N . ASN A 1 315 ? -22.712 -12.707 -0.492 1.00 27.08 315 ASN A N 1
ATOM 2519 C CA . ASN A 1 315 ? -23.531 -12.549 -1.696 1.00 27.08 315 ASN A CA 1
ATOM 2520 C C . ASN A 1 315 ? -23.670 -11.075 -2.060 1.00 27.08 315 ASN A C 1
ATOM 2522 O O . ASN A 1 315 ? -24.039 -10.300 -1.147 1.00 27.08 315 ASN A O 1
#

Foldseek 3Di:
DFDKAKEQEQWEFEQDCDPLNQDSDRPTDRDRDIDIATFDDDDDPDPDDDRQYAHYEFEALAPSSLVVLVVCVVVVRDRYAYEHQDPAHRVQWDKDKDADDDDPPDDDPDDDDDPPPDPDPDRPDIDIDTPGDWWAFPPNVVLVVLCVVVVWDKDFDDPPAWDWDDDPNDTDTHDDDDRPVPDPLLVVQLVQVQVVLQVQLVQQDSVLDGPDPDPLQVAFQLVVSVVRGDDPVSVVVVQVLCCVQPVDGSRVHRSSSVSSVQVVLVGSCQDRDQVNHRRGIGIDVGSCVSSVVSCVVSVRYDYQHNVRPGPVVPD

Sequence (315 aa):
MSRQVRMKVDYLIVMTQDSNFSNFLIQLKVVQNFYKINFKTAMFNEIKSKDHVYDVIIIGSGISGLSAGLWFKDCGVKNIVVLEARDRVGGRLCTEKVALEKKKGEEDKKEREDKSGSNKGKWINETYVDAGGAYVGPTQTRLLRMAKRYNIKTYKINTKGNSLYYRNGKSHSYTGTIPYNAGIFTLLDINHLLNTTDALANKINDNMKHKDKTNYDEITVKQWMEANSISKDAQNMYSTALRTVLCVEPSEVSMLSWLAFVKSSQGMLRMIETDNGAQERKFIGGTQNICQQMKFELDTIHQVSEKKRPKMWLN

Secondary structure (DSSP, 8-state):
---EEEE-EEEEEE----TT------EEEE--S-EEEEPPPS--S---S----EEEEEE--BHHHHHHHHHHHHTT---EEEEESSSSSBTT--EEEEEPPPPTT-----PPPPSS-------S-EEEEESS--EE-TT-HHHHHHHHHTT--EEE----S-EEEEETTEEEEE-SSS-GGG-HHHHHHHHHHHHHHHHHHTTB-TTS-BSSSS-TTSSBHHHHHHHH---HHHHHHHHHHHHHHHSS-TTSSBHHHHHHHHHHTTSHHHHH-STTSTTSEEETT-THHHHHHHHHHH--EEE--GGG--GGG--

InterPro domains:
  IPR002937 Amine oxidase [PF01593] (63-237)
  IPR036188 FAD/NAD(P)-binding domain superfamily [G3DSA:3.50.50.60] (41-117)
  IPR036188 FAD/NAD(P)-binding domain superfamily [SSF51905] (54-294)
  IPR050703 Flavin Monoamine Oxidase [PTHR43563] (53-298)

Radius of gyration: 24.66 Å; chains: 1; bounding box: 63×37×71 Å